Protein AF-0000000087138955 (afdb_homodimer)

Sequence (326 aa):
MMNADAQ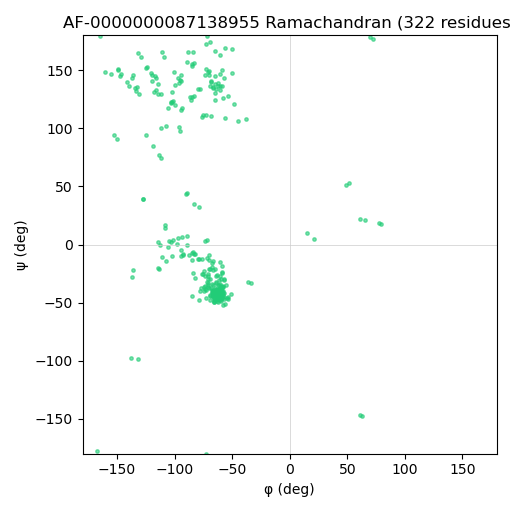LEDILQANGEGYLYEQILQLGHPPVVFCWQEVEKFVLAVETARAEAEAQCGKPLPPDPLQLPTVVTVENFKEAVLNYLKPQEDSGLLGTSCLLCSLPESVTDGYKLRALDEDPWIQRILAVEPSILPIARVYMPRGLRSGALDLVTPHQLISLWGYMMNADAQLEDILQANGEGYLYEQILQLGHPPVVFCWQEVEKFVLAVETARAEAEAQCGKPLPPDPLQLPTVVTVENFKEAVLNYLKPQEDSGLLGTSCLLCSLPESVTDGYKLRALDEDPWIQRILAVEPSILPIARVYMPRGLRSGALDLVTPHQLISLWGY

pLDDT: mean 88.9, std 10.78, range [26.36, 97.44]

Organism: NCBI:txid53985

Nearest PDB structures (foldseek):
  3qs6-assembly1_A  TM=1.700E-01  e=4.976E+00  Aquifex aeolicus

Radius of gyration: 20.8 Å; Cα contacts (8 Å, |Δi|>4): 577; chains: 2; bounding box: 55×53×53 Å

Structure (mmCIF, N/CA/C/O backbone):
data_AF-0000000087138955-model_v1
#
loop_
_entity.id
_entity.type
_entity.pdbx_description
1 polymer 'Uncharacterized protein'
#
loop_
_atom_site.group_PDB
_atom_site.id
_atom_site.type_symbol
_atom_site.label_atom_id
_atom_site.label_alt_id
_atom_site.label_comp_id
_atom_site.label_asym_id
_atom_site.label_entity_id
_atom_site.label_seq_id
_atom_site.pdbx_PDB_ins_code
_atom_site.Cartn_x
_atom_site.Cartn_y
_atom_site.Cartn_z
_atom_site.occupancy
_atom_site.B_iso_or_equiv
_atom_site.auth_seq_id
_atom_site.auth_comp_id
_atom_site.auth_asym_id
_atom_site.auth_atom_id
_atom_site.pdbx_PDB_model_num
ATOM 1 N N . MET A 1 1 ? -12.32 0.586 -27.969 1 26.36 1 MET A N 1
ATOM 2 C CA . MET A 1 1 ? -12.633 1.111 -26.641 1 26.36 1 MET A CA 1
ATOM 3 C C . MET A 1 1 ? -12.945 -0.02 -25.672 1 26.36 1 MET A C 1
ATOM 5 O O . MET A 1 1 ? -13.938 -0.732 -25.844 1 26.36 1 MET A O 1
ATOM 9 N N . MET A 1 2 ? -12.039 -0.614 -25.062 1 36.31 2 MET A N 1
ATOM 10 C CA . MET A 1 2 ? -12.414 -1.812 -24.328 1 36.31 2 MET A CA 1
ATOM 11 C C . MET A 1 2 ? -13.648 -1.55 -23.469 1 36.31 2 MET A C 1
ATOM 13 O O . MET A 1 2 ? -13.789 -0.466 -22.891 1 36.31 2 MET A O 1
ATOM 17 N N . ASN A 1 3 ? -14.617 -2.004 -23.453 1 45.06 3 ASN A N 1
ATOM 18 C CA . ASN A 1 3 ? -15.797 -1.954 -22.594 1 45.06 3 ASN A CA 1
ATOM 19 C C . ASN A 1 3 ? -15.422 -2.027 -21.125 1 45.06 3 ASN A C 1
ATOM 21 O O . ASN A 1 3 ? -14.641 -2.885 -20.719 1 45.06 3 ASN A O 1
ATOM 25 N N . ALA A 1 4 ? -15.492 -1.193 -20.594 1 49.97 4 ALA A N 1
ATOM 26 C CA . ALA A 1 4 ? -15.102 -1.098 -19.188 1 49.97 4 ALA A CA 1
ATOM 27 C C . ALA A 1 4 ? -15.383 -2.404 -18.453 1 49.97 4 ALA A C 1
ATOM 29 O O . ALA A 1 4 ? -14.617 -2.803 -17.562 1 49.97 4 ALA A O 1
ATOM 30 N N . ASP A 1 5 ? -16.484 -3.066 -18.922 1 56.88 5 ASP A N 1
ATOM 31 C CA . ASP A 1 5 ? -16.922 -4.32 -18.312 1 56.88 5 ASP A CA 1
ATOM 32 C C . ASP A 1 5 ? -15.953 -5.453 -18.625 1 56.88 5 ASP A C 1
ATOM 34 O O . ASP A 1 5 ? -15.883 -6.445 -17.906 1 56.88 5 ASP A O 1
ATOM 38 N N . ALA A 1 6 ? -15.164 -4.941 -19.5 1 75.88 6 ALA A N 1
ATOM 39 C CA . ALA A 1 6 ? -14.398 -6.086 -20 1 75.88 6 ALA A CA 1
ATOM 40 C C . ALA A 1 6 ? -12.984 -6.086 -19.438 1 75.88 6 ALA A C 1
ATOM 42 O O . ALA A 1 6 ? -12.242 -7.059 -19.594 1 75.88 6 ALA A O 1
ATOM 43 N N . GLN A 1 7 ? -12.836 -5.18 -18.656 1 91.44 7 GLN A N 1
ATOM 44 C CA . GLN A 1 7 ? -11.453 -5.031 -18.219 1 91.44 7 GLN A CA 1
ATOM 45 C C . GLN A 1 7 ? -11.07 -6.141 -17.234 1 91.44 7 GLN A C 1
ATOM 47 O O . GLN A 1 7 ? -10.016 -6.758 -17.375 1 91.44 7 GLN A O 1
ATOM 52 N N . LEU A 1 8 ? -12.039 -6.395 -16.406 1 94.56 8 LEU A N 1
ATOM 53 C CA . LEU A 1 8 ? -11.766 -7.43 -15.406 1 94.56 8 LEU A CA 1
ATOM 54 C C . LEU A 1 8 ? -11.57 -8.789 -16.078 1 94.56 8 LEU A C 1
ATOM 56 O O . LEU A 1 8 ? -10.625 -9.508 -15.75 1 94.56 8 LEU A O 1
ATOM 60 N N . GLU A 1 9 ? -12.477 -9.086 -17.078 1 93.94 9 GLU A N 1
ATOM 61 C CA . GLU A 1 9 ? -12.398 -10.352 -17.797 1 93.94 9 GLU A CA 1
ATOM 62 C C . GLU A 1 9 ? -11.078 -10.469 -18.562 1 93.94 9 GLU A C 1
ATOM 64 O O . GLU A 1 9 ? -10.438 -11.516 -18.531 1 93.94 9 GLU A O 1
ATOM 69 N N . ASP A 1 10 ? -10.648 -9.391 -19.156 1 95.44 10 ASP A N 1
ATOM 70 C CA . ASP A 1 10 ? -9.422 -9.367 -19.938 1 95.44 10 ASP A CA 1
ATOM 71 C C . ASP A 1 10 ? -8.195 -9.602 -19.047 1 95.44 10 ASP A C 1
ATOM 73 O O . ASP A 1 10 ? -7.301 -10.375 -19.406 1 95.44 10 ASP A O 1
ATOM 77 N N . ILE A 1 11 ? -8.219 -9.055 -17.969 1 95.88 11 ILE A N 1
ATOM 78 C CA . ILE A 1 11 ? -7.102 -9.172 -17.047 1 95.88 11 ILE A CA 1
ATOM 79 C C . ILE A 1 11 ? -7.02 -10.609 -16.516 1 95.88 11 ILE A C 1
ATOM 81 O O . ILE A 1 11 ? -5.938 -11.188 -16.453 1 95.88 11 ILE A O 1
ATOM 85 N N . LEU A 1 12 ? -8.195 -11.039 -16.109 1 96.12 12 LEU A N 1
ATOM 86 C CA . LEU A 1 12 ? -8.227 -12.391 -15.562 1 96.12 12 LEU A CA 1
ATOM 87 C C . LEU A 1 12 ? -7.797 -13.414 -16.609 1 96.12 12 LEU A C 1
ATOM 89 O O . LEU A 1 12 ? -7.117 -14.391 -16.297 1 96.12 12 LEU A O 1
ATOM 93 N N . GLN A 1 13 ? -8.141 -13.281 -17.766 1 96 13 GLN A N 1
ATOM 94 C CA . GLN A 1 13 ? -7.723 -14.156 -18.859 1 96 13 GLN A CA 1
ATOM 95 C C . GLN A 1 13 ? -6.219 -14.062 -19.094 1 96 13 GLN A C 1
ATOM 97 O O . GLN A 1 13 ? -5.555 -15.078 -19.297 1 96 13 GLN A O 1
ATOM 102 N N . ALA A 1 14 ? -5.703 -12.742 -19.172 1 95.75 14 ALA A N 1
ATOM 103 C CA . ALA A 1 14 ? -4.27 -12.531 -19.359 1 95.75 14 ALA A CA 1
ATOM 104 C C . ALA A 1 14 ? -3.473 -13.211 -18.25 1 95.75 14 ALA A C 1
ATOM 106 O O . ALA A 1 14 ? -2.365 -13.703 -18.484 1 95.75 14 ALA A O 1
ATOM 107 N N . ASN A 1 15 ? -4.168 -13.289 -17.031 1 96.62 15 ASN A N 1
ATOM 108 C CA . ASN A 1 15 ? -3.539 -13.93 -15.891 1 96.62 15 ASN A CA 1
ATOM 109 C C . ASN A 1 15 ? -3.709 -15.445 -15.93 1 96.62 15 ASN A C 1
ATOM 111 O O . ASN A 1 15 ? -3.139 -16.156 -15.102 1 96.62 15 ASN A O 1
ATOM 115 N N . GLY A 1 16 ? -4.5 -15.961 -16.844 1 95.19 16 GLY A N 1
ATOM 116 C CA . GLY A 1 16 ? -4.809 -17.375 -16.922 1 95.19 16 GLY A CA 1
ATOM 117 C C . GLY A 1 16 ? -5.863 -17.812 -15.93 1 95.19 16 GLY A C 1
ATOM 118 O O . GLY A 1 16 ? -5.918 -18.984 -15.555 1 95.19 16 GLY A O 1
ATOM 119 N N . GLU A 1 17 ? -6.59 -16.844 -15.406 1 96.88 17 GLU A N 1
ATOM 120 C CA . GLU A 1 17 ? -7.559 -17.141 -14.352 1 96.88 17 GLU A CA 1
ATOM 121 C C . GLU A 1 17 ? -8.938 -16.594 -14.703 1 96.88 17 GLU A C 1
ATOM 123 O O . GLU A 1 17 ? -9.641 -16.047 -13.852 1 96.88 17 GLU A O 1
ATOM 128 N N . GLY A 1 18 ? -9.266 -16.719 -15.922 1 94.5 18 GLY A N 1
ATOM 129 C CA . GLY A 1 18 ? -10.555 -16.25 -16.422 1 94.5 18 GLY A CA 1
ATOM 130 C C . GLY A 1 18 ? -11.727 -16.906 -15.719 1 94.5 18 GLY A C 1
ATOM 131 O O . GLY A 1 18 ? -12.812 -16.328 -15.656 1 94.5 18 GLY A O 1
ATOM 132 N N . TYR A 1 19 ? -11.547 -18.047 -15.172 1 95.5 19 TYR A N 1
ATOM 133 C CA . TYR A 1 19 ? -12.602 -18.797 -14.516 1 95.5 19 TYR A CA 1
ATOM 134 C C . TYR A 1 19 ? -13.078 -18.094 -13.25 1 95.5 19 TYR A C 1
ATOM 136 O O . TYR A 1 19 ? -14.148 -18.406 -12.719 1 95.5 19 TYR A O 1
ATOM 144 N N . LEU A 1 20 ? -12.336 -17.156 -12.742 1 94.81 20 LEU A N 1
ATOM 145 C CA . LEU A 1 20 ? -12.664 -16.469 -11.5 1 94.81 20 LEU A CA 1
ATOM 146 C C . LEU A 1 20 ? -13.664 -15.344 -11.758 1 94.81 20 LEU A C 1
ATOM 148 O O . LEU A 1 20 ? -14.203 -14.758 -10.812 1 94.81 20 LEU A O 1
ATOM 152 N N . TYR A 1 21 ? -13.969 -15.016 -12.953 1 93.94 21 TYR A N 1
ATOM 153 C CA . TYR A 1 21 ? -14.734 -13.836 -13.328 1 93.94 21 TYR A CA 1
ATOM 154 C C . TYR A 1 21 ? -16.094 -13.812 -12.625 1 93.94 21 TYR A C 1
ATOM 156 O O . TYR A 1 21 ? -16.422 -12.844 -11.938 1 93.94 21 TYR A O 1
ATOM 164 N N . GLU A 1 22 ? -16.812 -14.898 -12.719 1 92.25 22 GLU A N 1
ATOM 165 C CA . GLU A 1 22 ? -18.141 -14.938 -12.133 1 92.25 22 GLU A CA 1
ATOM 166 C C . GLU A 1 22 ? -18.078 -14.859 -10.609 1 92.25 22 GLU A C 1
ATOM 168 O O . GLU A 1 22 ? -18.938 -14.234 -9.977 1 92.25 22 GLU A O 1
ATOM 173 N N . GLN A 1 23 ? -17.141 -15.516 -10.047 1 92.56 23 GLN A N 1
ATOM 174 C CA . GLN A 1 23 ? -16.984 -15.492 -8.594 1 92.56 23 GLN A CA 1
ATOM 175 C C . GLN A 1 23 ? -16.703 -14.078 -8.094 1 92.56 23 GLN A C 1
ATOM 177 O O . GLN A 1 23 ? -17.25 -13.656 -7.066 1 92.56 23 GLN A O 1
ATOM 182 N N . ILE A 1 24 ? -15.898 -13.32 -8.852 1 91.38 24 ILE A N 1
ATOM 183 C CA . ILE A 1 24 ? -15.531 -11.961 -8.453 1 91.38 24 ILE A CA 1
ATOM 184 C C . ILE A 1 24 ? -16.75 -11.055 -8.539 1 91.38 24 ILE A C 1
ATOM 186 O O . ILE A 1 24 ? -16.969 -10.203 -7.672 1 91.38 24 ILE A O 1
ATOM 190 N N . LEU A 1 25 ? -17.594 -11.367 -9.391 1 89.94 25 LEU A N 1
ATOM 191 C CA . LEU A 1 25 ? -18.781 -10.547 -9.57 1 89.94 25 LEU A CA 1
ATOM 192 C C . LEU A 1 25 ? -19.781 -10.797 -8.453 1 89.94 25 LEU A C 1
ATOM 194 O O . LEU A 1 25 ? -20.719 -10.016 -8.273 1 89.94 25 LEU A O 1
ATOM 198 N N . GLN A 1 26 ? -19.594 -11.68 -7.812 1 90 26 GLN A N 1
ATOM 199 C CA . GLN A 1 26 ? -20.547 -12.047 -6.773 1 90 26 GLN A CA 1
ATOM 200 C C . GLN A 1 26 ? -20.062 -11.617 -5.395 1 90 26 GLN A C 1
ATOM 202 O O . GLN A 1 26 ? -20.766 -11.781 -4.398 1 90 26 GLN A O 1
ATOM 207 N N . LEU A 1 27 ? -18.906 -11.203 -5.297 1 87.31 27 LEU A N 1
ATOM 208 C CA . LEU A 1 27 ? -18.359 -10.75 -4.023 1 87.31 27 LEU A CA 1
ATOM 209 C C . LEU A 1 27 ? -19.172 -9.594 -3.459 1 87.31 27 LEU A C 1
ATOM 211 O O . LEU A 1 27 ? -19.734 -8.789 -4.219 1 87.31 27 LEU A O 1
ATOM 215 N N . GLY A 1 28 ? -19.25 -9.438 -2.16 1 79.75 28 GLY A N 1
ATOM 216 C CA . GLY A 1 28 ? -19.938 -8.344 -1.484 1 79.75 28 GLY A CA 1
ATOM 217 C C . GLY A 1 28 ? -19.125 -7.062 -1.455 1 79.75 28 GLY A C 1
ATOM 218 O O . GLY A 1 28 ? -19.656 -5.992 -1.153 1 79.75 28 GLY A O 1
ATOM 219 N N . HIS A 1 29 ? -17.859 -7.25 -1.816 1 82.69 29 HIS A N 1
ATOM 220 C CA . HIS A 1 29 ? -16.953 -6.113 -1.929 1 82.69 29 HIS A CA 1
ATOM 221 C C . HIS A 1 29 ? -15.922 -6.34 -3.023 1 82.69 29 HIS A C 1
ATOM 223 O O . HIS A 1 29 ? -15.469 -7.469 -3.232 1 82.69 29 HIS A O 1
ATOM 229 N N . PRO A 1 30 ? -15.617 -5.234 -3.631 1 87.19 30 PRO A N 1
ATOM 230 C CA . PRO A 1 30 ? -14.664 -5.41 -4.727 1 87.19 30 PRO A CA 1
ATOM 231 C C . PRO A 1 30 ? -13.273 -5.805 -4.234 1 87.19 30 PRO A C 1
ATOM 233 O O . PRO A 1 30 ? -12.789 -5.258 -3.238 1 87.19 30 PRO A O 1
ATOM 236 N N . PRO A 1 31 ? -12.734 -6.633 -4.953 1 93.06 31 PRO A N 1
ATOM 237 C CA . PRO A 1 31 ? -11.367 -7.027 -4.602 1 93.06 31 PRO A CA 1
ATOM 238 C C . PRO A 1 31 ? -10.312 -6.129 -5.238 1 93.06 31 PRO A C 1
ATOM 240 O O . PRO A 1 31 ? -10.617 -5.359 -6.152 1 93.06 31 PRO A O 1
ATOM 243 N N . VAL A 1 32 ? -9.109 -6.277 -4.695 1 94.75 32 VAL A N 1
ATOM 244 C CA . VAL A 1 32 ? -7.945 -5.727 -5.383 1 94.75 32 VAL A CA 1
ATOM 245 C C . VAL A 1 32 ? -7.426 -6.734 -6.406 1 94.75 32 VAL A C 1
ATOM 247 O O . VAL A 1 32 ? -7.191 -7.898 -6.082 1 94.75 32 VAL A O 1
ATOM 250 N N . VAL A 1 33 ? -7.34 -6.227 -7.719 1 95.38 33 VAL A N 1
ATOM 251 C CA . VAL A 1 33 ? -7.051 -7.129 -8.828 1 95.38 33 VAL A CA 1
ATOM 252 C C . VAL A 1 33 ? -5.66 -6.832 -9.391 1 95.38 33 VAL A C 1
ATOM 254 O O . VAL A 1 33 ? -5.34 -5.684 -9.695 1 95.38 33 VAL A O 1
ATOM 257 N N . PHE A 1 34 ? -4.867 -7.879 -9.531 1 97.12 34 PHE A N 1
ATOM 258 C CA . PHE A 1 34 ? -3.516 -7.758 -10.062 1 97.12 34 PHE A CA 1
ATOM 259 C C . PHE A 1 34 ? -3.461 -8.203 -11.516 1 97.12 34 PHE A C 1
ATOM 261 O O . PHE A 1 34 ? -3.898 -9.305 -11.852 1 97.12 34 PHE A O 1
ATOM 268 N N . CYS A 1 35 ? -3.037 -7.367 -12.344 1 96.81 35 CYS A N 1
ATOM 269 C CA . CYS A 1 35 ? -2.67 -7.727 -13.711 1 96.81 35 CYS A CA 1
ATOM 270 C C . CYS A 1 35 ? -1.169 -7.965 -13.828 1 96.81 35 CYS A C 1
ATOM 272 O O . CYS A 1 35 ? -0.4 -7.02 -14.016 1 96.81 35 CYS A O 1
ATOM 274 N N . TRP A 1 36 ? -0.88 -9.195 -13.828 1 97.06 36 TRP A N 1
ATOM 275 C CA . TRP A 1 36 ? 0.526 -9.586 -13.781 1 97.06 36 TRP A CA 1
ATOM 276 C C . TRP A 1 36 ? 1.211 -9.312 -15.117 1 97.06 36 TRP A C 1
ATOM 278 O O . TRP A 1 36 ? 0.612 -9.508 -16.172 1 97.06 36 TRP A O 1
ATOM 288 N N . GLN A 1 37 ? 2.375 -9.062 -15.125 1 92.56 37 GLN A N 1
ATOM 289 C CA . GLN A 1 37 ? 3.135 -8.734 -16.328 1 92.56 37 GLN A CA 1
ATOM 290 C C . GLN A 1 37 ? 4.492 -9.43 -16.328 1 92.56 37 GLN A C 1
ATOM 292 O O . GLN A 1 37 ? 4.562 -10.656 -16.453 1 92.56 37 GLN A O 1
ATOM 297 N N . GLU A 1 38 ? 5.516 -8.852 -15.969 1 90.88 38 GLU A N 1
ATOM 298 C CA . GLU A 1 38 ? 6.91 -9.273 -16.094 1 90.88 38 GLU A CA 1
ATOM 299 C C . GLU A 1 38 ? 7.348 -10.094 -14.883 1 90.88 38 GLU A C 1
ATOM 301 O O . GLU A 1 38 ? 8.461 -9.922 -14.375 1 90.88 38 GLU A O 1
ATOM 306 N N . VAL A 1 39 ? 6.473 -11.047 -14.453 1 95 39 VAL A N 1
ATOM 307 C CA . VAL A 1 39 ? 6.746 -11.805 -13.242 1 95 39 VAL A CA 1
ATOM 308 C C . VAL A 1 39 ? 7.895 -12.781 -13.484 1 95 39 VAL A C 1
ATOM 310 O O . VAL A 1 39 ? 8.75 -12.969 -12.617 1 95 39 VAL A O 1
ATOM 313 N N . GLU A 1 40 ? 7.914 -13.359 -14.766 1 94.06 40 GLU A N 1
ATOM 314 C CA . GLU A 1 40 ? 8.961 -14.32 -15.102 1 94.06 40 GLU A CA 1
ATOM 315 C C . GLU A 1 40 ? 10.344 -13.672 -15.047 1 94.06 40 GLU A C 1
ATOM 317 O O . GLU A 1 40 ? 11.289 -14.25 -14.508 1 94.06 40 GLU A O 1
ATOM 322 N N . LYS A 1 41 ? 10.383 -12.625 -15.516 1 94.25 41 LYS A N 1
ATOM 323 C CA . LYS A 1 41 ? 11.648 -11.898 -15.508 1 94.25 41 LYS A CA 1
ATOM 324 C C . LYS A 1 41 ? 12.07 -11.547 -14.086 1 94.25 41 LYS A C 1
ATOM 326 O O . LYS A 1 41 ? 13.266 -11.57 -13.766 1 94.25 41 LYS A O 1
ATOM 331 N N . PHE A 1 42 ? 11.148 -11.094 -13.289 1 95.06 42 PHE A N 1
ATOM 332 C CA . PHE A 1 42 ? 11.453 -10.758 -11.906 1 95.06 42 PHE A CA 1
ATOM 333 C C . PHE A 1 42 ? 11.969 -11.977 -11.148 1 95.06 42 PHE A C 1
ATOM 335 O O . PHE A 1 42 ? 12.906 -11.867 -10.352 1 95.06 42 PHE A O 1
ATOM 342 N N . VAL A 1 43 ? 11.336 -13.102 -11.383 1 95.06 43 VAL A N 1
ATOM 343 C CA . VAL A 1 43 ? 11.758 -14.344 -10.734 1 95.06 43 VAL A CA 1
ATOM 344 C C . VAL A 1 43 ? 13.195 -14.672 -11.125 1 95.06 43 VAL A C 1
ATOM 346 O O . VAL A 1 43 ? 14 -15.062 -10.281 1 95.06 43 VAL A O 1
ATOM 349 N N . LEU A 1 44 ? 13.492 -14.453 -12.305 1 94.81 44 LEU A N 1
ATOM 350 C CA . LEU A 1 44 ? 14.852 -14.68 -12.773 1 94.81 44 LEU A CA 1
ATOM 351 C C . LEU A 1 44 ? 15.828 -13.719 -12.102 1 94.81 44 LEU A C 1
ATOM 353 O O . LEU A 1 44 ? 16.953 -14.102 -11.766 1 94.81 44 LEU A O 1
ATOM 357 N N . ALA A 1 45 ? 15.352 -12.539 -12.039 1 94.12 45 ALA A N 1
ATOM 358 C CA . ALA A 1 45 ? 16.188 -11.547 -11.383 1 94.12 45 ALA A CA 1
ATOM 359 C C . ALA A 1 45 ? 16.453 -11.914 -9.93 1 94.12 45 ALA A C 1
ATOM 361 O O . ALA A 1 45 ? 17.531 -11.641 -9.391 1 94.12 45 ALA A O 1
ATOM 362 N N . VAL A 1 46 ? 15.461 -12.406 -9.234 1 94.31 46 VAL A N 1
ATOM 363 C CA . VAL A 1 46 ? 15.617 -12.859 -7.855 1 94.31 46 VAL A CA 1
ATOM 364 C C . VAL A 1 46 ? 16.703 -13.938 -7.781 1 94.31 46 VAL A C 1
ATOM 366 O O . VAL A 1 46 ? 17.578 -13.883 -6.922 1 94.31 46 VAL A O 1
ATOM 369 N N . GLU A 1 47 ? 16.578 -14.875 -8.703 1 92.75 47 GLU A N 1
ATOM 370 C CA . GLU A 1 47 ? 17.562 -15.953 -8.734 1 92.75 47 GLU A CA 1
ATOM 371 C C . GLU A 1 47 ? 18.969 -15.414 -8.984 1 92.75 47 GLU A C 1
ATOM 373 O O . GLU A 1 47 ? 19.938 -15.844 -8.344 1 92.75 47 GLU A O 1
ATOM 378 N N . THR A 1 48 ? 19 -14.531 -9.844 1 91.06 48 THR A N 1
ATOM 379 C CA . THR A 1 48 ? 20.297 -13.914 -10.164 1 91.06 48 THR A CA 1
ATOM 380 C C . THR A 1 48 ? 20.844 -13.172 -8.945 1 91.06 48 THR A C 1
ATOM 382 O O . THR A 1 48 ? 22.031 -13.281 -8.633 1 91.06 48 THR A O 1
ATOM 385 N N . ALA A 1 49 ? 20 -12.43 -8.367 1 90.75 49 ALA A N 1
ATOM 386 C CA . ALA A 1 49 ? 20.453 -11.664 -7.203 1 90.75 49 ALA A CA 1
ATOM 387 C C . ALA A 1 49 ? 20.922 -12.594 -6.09 1 90.75 49 ALA A C 1
ATOM 389 O O . ALA A 1 49 ? 21.906 -12.297 -5.398 1 90.75 49 ALA A O 1
ATOM 390 N N . ARG A 1 50 ? 20.156 -13.586 -5.836 1 91.19 50 ARG A N 1
ATOM 391 C CA . ARG A 1 50 ? 20.531 -14.578 -4.832 1 91.19 50 ARG A CA 1
ATOM 392 C C . ARG A 1 50 ? 21.891 -15.203 -5.156 1 91.19 50 ARG A C 1
ATOM 394 O O . ARG A 1 50 ? 22.734 -15.375 -4.27 1 91.19 50 ARG A O 1
ATOM 401 N N . ALA A 1 51 ? 22.094 -15.57 -6.461 1 88.88 51 ALA A N 1
ATOM 402 C CA . ALA A 1 51 ? 23.359 -16.172 -6.887 1 88.88 51 ALA A CA 1
ATOM 403 C C . ALA A 1 51 ? 24.516 -15.195 -6.684 1 88.88 51 ALA A C 1
ATOM 405 O O . ALA A 1 51 ? 25.594 -15.594 -6.238 1 88.88 51 ALA A O 1
ATOM 406 N N . GLU A 1 52 ? 24.172 -14.008 -6.895 1 88.5 52 GLU A N 1
ATOM 407 C CA . GLU A 1 52 ? 25.219 -13 -6.746 1 88.5 52 GLU A CA 1
ATOM 408 C C . GLU A 1 52 ? 25.578 -12.781 -5.277 1 88.5 52 GLU A C 1
ATOM 410 O O . GLU A 1 52 ? 26.734 -12.578 -4.938 1 88.5 52 GLU A O 1
ATOM 415 N N . ALA A 1 53 ? 24.594 -12.656 -4.473 1 87.5 53 ALA A N 1
ATOM 416 C CA . ALA A 1 53 ? 24.828 -12.469 -3.045 1 87.5 53 ALA A CA 1
ATOM 417 C C . ALA A 1 53 ? 25.641 -13.625 -2.465 1 87.5 53 ALA A C 1
ATOM 419 O O . ALA A 1 53 ? 26.438 -13.43 -1.553 1 87.5 53 ALA A O 1
ATOM 420 N N . GLU A 1 54 ? 25.344 -14.836 -3.02 1 84.75 54 GLU A N 1
ATOM 421 C CA . GLU A 1 54 ? 26.094 -16 -2.551 1 84.75 54 GLU A CA 1
ATOM 422 C C . GLU A 1 54 ? 27.547 -15.961 -3.027 1 84.75 54 GLU A C 1
ATOM 424 O O . GLU A 1 54 ? 28.453 -16.375 -2.307 1 84.75 54 GLU A O 1
ATOM 429 N N . ALA A 1 55 ? 27.656 -15.367 -4.004 1 84.75 55 ALA A N 1
ATOM 430 C CA . ALA A 1 55 ? 29 -15.312 -4.59 1 84.75 55 ALA A CA 1
ATOM 431 C C . ALA A 1 55 ? 29.828 -14.195 -3.975 1 84.75 55 ALA A C 1
ATOM 433 O O . ALA A 1 55 ? 31.047 -14.32 -3.832 1 84.75 55 ALA A O 1
ATOM 434 N N . GLN A 1 56 ? 29.156 -13.141 -3.873 1 71.75 56 GLN A N 1
ATOM 435 C CA . GLN A 1 56 ? 29.922 -11.969 -3.469 1 71.75 56 GLN A CA 1
ATOM 436 C C . GLN A 1 56 ? 30.094 -11.922 -1.954 1 71.75 56 GLN A C 1
ATOM 438 O O . GLN A 1 56 ? 30.75 -11.016 -1.428 1 71.75 56 GLN A O 1
ATOM 443 N N . CYS A 1 57 ? 30.219 -12.875 -1.355 1 65.44 57 CYS A N 1
ATOM 444 C CA . CYS A 1 57 ? 30.453 -13.039 0.074 1 65.44 57 CYS A CA 1
ATOM 445 C C . CYS A 1 57 ? 30.172 -11.742 0.828 1 65.44 57 CYS A C 1
ATOM 447 O O . CYS A 1 57 ? 30.266 -11.703 2.057 1 65.44 57 CYS A O 1
ATOM 449 N N . GLY A 1 58 ? 29.578 -10.844 0.053 1 63 58 GLY A N 1
ATOM 450 C CA . GLY A 1 58 ? 29.719 -9.695 0.93 1 63 58 GLY A CA 1
ATOM 451 C C . GLY A 1 58 ? 28.453 -8.852 1.01 1 63 58 GLY A C 1
ATOM 452 O O . GLY A 1 58 ? 28.328 -8 1.895 1 63 58 GLY A O 1
ATOM 453 N N . LYS A 1 59 ? 27.875 -9.078 0.115 1 79.06 59 LYS A N 1
ATOM 454 C CA . LYS A 1 59 ? 26.75 -8.203 0.447 1 79.06 59 LYS A CA 1
ATOM 455 C C . LYS A 1 59 ? 25.438 -8.977 0.435 1 79.06 59 LYS A C 1
ATOM 457 O O . LYS A 1 59 ? 24.75 -9.008 -0.582 1 79.06 59 LYS A O 1
ATOM 462 N N . PRO A 1 60 ? 25.266 -9.32 1.632 1 88.56 60 PRO A N 1
ATOM 463 C CA . PRO A 1 60 ? 24.062 -10.156 1.699 1 88.56 60 PRO A CA 1
ATOM 464 C C . PRO A 1 60 ? 22.797 -9.391 1.328 1 88.56 60 PRO A C 1
ATOM 466 O O . PRO A 1 60 ? 22.75 -8.172 1.458 1 88.56 60 PRO A O 1
ATOM 469 N N . LEU A 1 61 ? 22 -10.328 0.655 1 92.31 61 LEU A N 1
ATOM 470 C CA . LEU A 1 61 ? 20.703 -9.711 0.379 1 92.31 61 LEU A CA 1
ATOM 471 C C . LEU A 1 61 ? 19.969 -9.375 1.676 1 92.31 61 LEU A C 1
ATOM 473 O O . LEU A 1 61 ? 20.047 -10.125 2.65 1 92.31 61 LEU A O 1
ATOM 477 N N . PRO A 1 62 ? 19.391 -8.062 1.723 1 94 62 PRO A N 1
ATOM 478 C CA . PRO A 1 62 ? 18.516 -7.809 2.867 1 94 62 PRO A CA 1
ATOM 479 C C . PRO A 1 62 ? 17.469 -8.898 3.055 1 94 62 PRO A C 1
ATOM 481 O O . PRO A 1 62 ? 17.281 -9.742 2.176 1 94 62 PRO A O 1
ATOM 484 N N . PRO A 1 63 ? 16.812 -8.883 4.18 1 95.19 63 PRO A N 1
ATOM 485 C CA . PRO A 1 63 ? 15.758 -9.883 4.402 1 95.19 63 PRO A CA 1
ATOM 486 C C . PRO A 1 63 ? 14.648 -9.812 3.352 1 95.19 63 PRO A C 1
ATOM 488 O O . PRO A 1 63 ? 14.234 -8.719 2.955 1 95.19 63 PRO A O 1
ATOM 491 N N . ASP A 1 64 ? 14.32 -11.047 2.955 1 96.25 64 ASP A N 1
ATOM 492 C CA . ASP A 1 64 ? 13.273 -11.18 1.945 1 96.25 64 ASP A CA 1
ATOM 493 C C . ASP A 1 64 ? 11.891 -10.953 2.553 1 96.25 64 ASP A C 1
ATOM 495 O O . ASP A 1 64 ? 11.398 -11.781 3.314 1 96.25 64 ASP A O 1
ATOM 499 N N . PRO A 1 65 ? 11.328 -9.836 2.174 1 95.56 65 PRO A N 1
ATOM 500 C CA . PRO A 1 65 ? 10.023 -9.539 2.775 1 95.56 65 PRO A CA 1
ATOM 501 C C . PRO A 1 65 ? 8.945 -10.539 2.373 1 95.56 65 PRO A C 1
ATOM 503 O O . PRO A 1 65 ? 7.93 -10.664 3.061 1 95.56 65 PRO A O 1
ATOM 506 N N . LEU A 1 66 ? 9.133 -11.266 1.26 1 96.62 66 LEU A N 1
ATOM 507 C CA . LEU A 1 66 ? 8.117 -12.164 0.726 1 96.62 66 LEU A CA 1
ATOM 508 C C . LEU A 1 66 ? 8.336 -13.586 1.241 1 96.62 66 LEU A C 1
ATOM 510 O O . LEU A 1 66 ? 7.492 -14.461 1.028 1 96.62 66 LEU A O 1
ATOM 514 N N . GLN A 1 67 ? 9.359 -13.75 1.923 1 96 67 GLN A N 1
ATOM 515 C CA . GLN A 1 67 ? 9.688 -15.055 2.479 1 96 67 GLN A CA 1
ATOM 516 C C . GLN A 1 67 ? 9.586 -16.141 1.417 1 96 67 GLN A C 1
ATOM 518 O O . GLN A 1 67 ? 8.93 -17.172 1.632 1 96 67 GLN A O 1
ATOM 523 N N . LEU A 1 68 ? 10.195 -15.938 0.339 1 96.88 68 LEU A N 1
ATOM 524 C CA . LEU A 1 68 ? 10.148 -16.859 -0.797 1 96.88 68 LEU A CA 1
ATOM 525 C C . LEU A 1 68 ? 10.93 -18.125 -0.498 1 96.88 68 LEU A C 1
ATOM 527 O O . LEU A 1 68 ? 11.953 -18.094 0.187 1 96.88 68 LEU A O 1
ATOM 531 N N . PRO A 1 69 ? 10.477 -19.188 -1.068 1 95.75 69 PRO A N 1
ATOM 532 C CA . PRO A 1 69 ? 11.242 -20.438 -0.933 1 95.75 69 PRO A CA 1
ATOM 533 C C . PRO A 1 69 ? 12.523 -20.422 -1.771 1 95.75 69 PRO A C 1
ATOM 535 O O . PRO A 1 69 ? 12.742 -19.516 -2.566 1 95.75 69 PRO A O 1
ATOM 538 N N . THR A 1 70 ? 13.281 -21.453 -1.533 1 93.56 70 THR A N 1
ATOM 539 C CA . THR A 1 70 ? 14.547 -21.547 -2.248 1 93.56 70 THR A CA 1
ATOM 540 C C . THR A 1 70 ? 14.32 -21.578 -3.756 1 93.56 70 THR A C 1
ATOM 542 O O . THR A 1 70 ? 15.008 -20.891 -4.508 1 93.56 70 THR A O 1
ATOM 545 N N . VAL A 1 71 ? 13.391 -22.469 -4.078 1 95.12 71 VAL A N 1
ATOM 546 C CA . VAL A 1 71 ? 13.031 -22.516 -5.492 1 95.12 71 VAL A CA 1
ATOM 547 C C . VAL A 1 71 ? 11.82 -21.625 -5.75 1 95.12 71 VAL A C 1
ATOM 549 O O . VAL A 1 71 ? 10.734 -21.875 -5.242 1 95.12 71 VAL A O 1
ATOM 552 N N . VAL A 1 72 ? 12.125 -20.594 -6.617 1 95.88 72 VAL A N 1
ATOM 553 C CA . VAL A 1 72 ? 11.078 -19.625 -6.891 1 95.88 72 VAL A CA 1
ATOM 554 C C . VAL A 1 72 ? 10.461 -19.891 -8.266 1 95.88 72 VAL A C 1
ATOM 556 O O . VAL A 1 72 ? 11.188 -20.031 -9.258 1 95.88 72 VAL A O 1
ATOM 559 N N . THR A 1 73 ? 9.141 -20.125 -8.258 1 96.38 73 THR A N 1
ATOM 560 C CA . THR A 1 73 ? 8.375 -20.203 -9.492 1 96.38 73 THR A CA 1
ATOM 561 C C . THR A 1 73 ? 7.461 -19 -9.648 1 96.38 73 THR A C 1
ATOM 563 O O . THR A 1 73 ? 7.277 -18.219 -8.703 1 96.38 73 THR A O 1
ATOM 566 N N . VAL A 1 74 ? 7.02 -18.766 -10.82 1 95.94 74 VAL A N 1
ATOM 567 C CA . VAL A 1 74 ? 6.098 -17.672 -11.078 1 95.94 74 VAL A CA 1
ATOM 568 C C . VAL A 1 74 ? 4.887 -17.781 -10.156 1 95.94 74 VAL A C 1
ATOM 570 O O . VAL A 1 74 ? 4.438 -16.797 -9.578 1 95.94 74 VAL A O 1
ATOM 573 N N . GLU A 1 75 ? 4.293 -19.016 -9.992 1 95.06 75 GLU A N 1
ATOM 574 C CA . GLU A 1 75 ? 3.102 -19.266 -9.18 1 95.06 75 GLU A CA 1
ATOM 575 C C . GLU A 1 75 ? 3.357 -18.953 -7.711 1 95.06 75 GLU A C 1
ATOM 577 O O . GLU A 1 75 ? 2.574 -18.25 -7.074 1 95.06 75 GLU A O 1
ATOM 582 N N . ASN A 1 76 ? 4.496 -19.438 -7.16 1 95.75 76 ASN A N 1
ATOM 583 C CA . ASN A 1 76 ? 4.734 -19.203 -5.738 1 95.75 76 ASN A CA 1
ATOM 584 C C . ASN A 1 76 ? 5.152 -17.766 -5.457 1 95.75 76 ASN A C 1
ATOM 586 O O . ASN A 1 76 ? 4.949 -17.266 -4.352 1 95.75 76 ASN A O 1
ATOM 590 N N . PHE A 1 77 ? 5.77 -17.141 -6.57 1 97.38 77 PHE A N 1
ATOM 591 C CA . PHE A 1 77 ? 6.078 -15.727 -6.414 1 97.38 77 PHE A CA 1
ATOM 592 C C . PHE A 1 77 ? 4.797 -14.906 -6.297 1 97.38 77 PHE A C 1
ATOM 594 O O . PHE A 1 77 ? 4.664 -14.086 -5.387 1 97.38 77 PHE A O 1
ATOM 601 N N . LYS A 1 78 ? 3.881 -15.141 -7.105 1 96.81 78 LYS A N 1
ATOM 602 C CA . LYS A 1 78 ? 2.604 -14.438 -7.07 1 96.81 78 LYS A CA 1
ATOM 603 C C . LYS A 1 78 ? 1.886 -14.664 -5.742 1 96.81 78 LYS A C 1
ATOM 605 O O . LYS A 1 78 ? 1.355 -13.727 -5.145 1 96.81 78 LYS A O 1
ATOM 610 N N . GLU A 1 79 ? 1.895 -15.844 -5.355 1 95.44 79 GLU A N 1
ATOM 611 C CA . GLU A 1 79 ? 1.26 -16.188 -4.086 1 95.44 79 GLU A CA 1
ATOM 612 C C . GLU A 1 79 ? 1.931 -15.453 -2.924 1 95.44 79 GLU A C 1
ATOM 614 O O . GLU A 1 79 ? 1.255 -14.977 -2.008 1 95.44 79 GLU A O 1
ATOM 619 N N . ALA A 1 80 ? 3.26 -15.367 -2.898 1 96.38 80 ALA A N 1
ATOM 620 C CA . ALA A 1 80 ? 4.012 -14.703 -1.836 1 96.38 80 ALA A CA 1
ATOM 621 C C . ALA A 1 80 ? 3.688 -13.211 -1.779 1 96.38 80 ALA A C 1
ATOM 623 O O . ALA A 1 80 ? 3.555 -12.641 -0.695 1 96.38 80 ALA A O 1
ATOM 624 N N . VAL A 1 81 ? 3.525 -12.633 -3.021 1 96.81 81 VAL A N 1
ATOM 625 C CA . VAL A 1 81 ? 3.193 -11.211 -3.082 1 96.81 81 VAL A CA 1
ATOM 626 C C . VAL A 1 81 ? 1.812 -10.977 -2.477 1 96.81 81 VAL A C 1
ATOM 628 O O . VAL A 1 81 ? 1.638 -10.094 -1.635 1 96.81 81 VAL A O 1
ATOM 631 N N . LEU A 1 82 ? 0.917 -11.734 -2.832 1 96.44 82 LEU A N 1
ATOM 632 C CA . LEU A 1 82 ? -0.442 -11.562 -2.33 1 96.44 82 LEU A CA 1
ATOM 633 C C . LEU A 1 82 ? -0.51 -11.852 -0.835 1 96.44 82 LEU A C 1
ATOM 635 O O . LEU A 1 82 ? -1.215 -11.164 -0.094 1 96.44 82 LEU A O 1
ATOM 639 N N . ASN A 1 83 ? 0.126 -12.852 -0.368 1 95.31 83 ASN A N 1
ATOM 640 C CA . ASN A 1 83 ? 0.146 -13.172 1.057 1 95.31 83 ASN A CA 1
ATOM 641 C C . ASN A 1 83 ? 0.763 -12.039 1.874 1 95.31 83 ASN A C 1
ATOM 643 O O . ASN A 1 83 ? 0.344 -11.781 3.006 1 95.31 83 ASN A O 1
ATOM 647 N N . TYR A 1 84 ? 1.847 -11.406 1.332 1 94.88 84 TYR A N 1
ATOM 648 C CA . TYR A 1 84 ? 2.445 -10.25 1.983 1 94.88 84 TYR A CA 1
ATOM 649 C C . TYR A 1 84 ? 1.437 -9.109 2.111 1 94.88 84 TYR A C 1
ATOM 651 O O . TYR A 1 84 ? 1.409 -8.406 3.125 1 94.88 84 TYR A O 1
ATOM 659 N N . LEU A 1 85 ? 0.531 -9.016 1.061 1 94.19 85 LEU A N 1
ATOM 660 C CA . LEU A 1 85 ? -0.356 -7.859 0.963 1 94.19 85 LEU A CA 1
ATOM 661 C C . LEU A 1 85 ? -1.638 -8.094 1.757 1 94.19 85 LEU A C 1
ATOM 663 O O . LEU A 1 85 ? -2.377 -7.148 2.041 1 94.19 85 LEU A O 1
ATOM 667 N N . LYS A 1 86 ? -1.828 -9.234 2.203 1 90.75 86 LYS A N 1
ATOM 668 C CA . LYS A 1 86 ? -3.021 -9.5 3 1 90.75 86 LYS A CA 1
ATOM 669 C C . LYS A 1 86 ? -3.08 -8.594 4.223 1 90.75 86 LYS A C 1
ATOM 671 O O . LYS A 1 86 ? -2.109 -8.5 4.977 1 90.75 86 LYS A O 1
ATOM 676 N N . PRO A 1 87 ? -4.156 -7.961 4.305 1 80.56 87 PRO A N 1
ATOM 677 C CA . PRO A 1 87 ? -4.301 -7.129 5.5 1 80.56 87 PRO A CA 1
ATOM 678 C C . PRO A 1 87 ? -4.348 -7.949 6.785 1 80.56 87 PRO A C 1
ATOM 680 O O . PRO A 1 87 ? -3.836 -7.512 7.82 1 80.56 87 PRO A O 1
ATOM 683 N N . GLN A 1 88 ? -5.16 -9.109 6.629 1 80.75 88 GLN A N 1
ATOM 684 C CA . GLN A 1 88 ? -5.23 -10.062 7.727 1 80.75 88 GLN A CA 1
ATOM 685 C C . GLN A 1 88 ? -4.848 -11.469 7.262 1 80.75 88 GLN A C 1
ATOM 687 O O . GLN A 1 88 ? -4.949 -11.781 6.074 1 80.75 88 GLN A O 1
ATOM 692 N N . GLU A 1 89 ? -4.391 -12.117 8.102 1 78.75 89 GLU A N 1
ATOM 693 C CA . GLU A 1 89 ? -3.926 -13.461 7.777 1 78.75 89 GLU A CA 1
ATOM 694 C C . GLU A 1 89 ? -5.039 -14.289 7.141 1 78.75 89 GLU A C 1
ATOM 696 O O . GLU A 1 89 ? -4.785 -15.086 6.23 1 78.75 89 GLU A O 1
ATOM 701 N N . ASP A 1 90 ? -6.191 -14.086 7.543 1 75.25 90 ASP A N 1
ATOM 702 C CA . ASP A 1 90 ? -7.305 -14.914 7.09 1 75.25 90 ASP A CA 1
ATOM 703 C C . ASP A 1 90 ? -8 -14.289 5.883 1 75.25 90 ASP A C 1
ATOM 705 O O . ASP A 1 90 ? -9.016 -14.805 5.41 1 75.25 90 ASP A O 1
ATOM 709 N N . SER A 1 91 ? -7.309 -13.25 5.496 1 79.25 91 SER A N 1
ATOM 710 C CA . SER A 1 91 ? -7.887 -12.656 4.297 1 79.25 91 SER A CA 1
ATOM 711 C C . SER A 1 91 ? -7.816 -13.609 3.111 1 79.25 91 SER A C 1
ATOM 713 O O . SER A 1 91 ? -6.832 -14.336 2.955 1 79.25 91 SER A O 1
ATOM 715 N N . GLY A 1 92 ? -8.93 -13.539 2.482 1 82.75 92 GLY A N 1
ATOM 716 C CA . GLY A 1 92 ? -9.023 -14.508 1.403 1 82.75 92 GLY A CA 1
ATOM 717 C C . GLY A 1 92 ? -8.359 -14.047 0.12 1 82.75 92 GLY A C 1
ATOM 718 O O . GLY A 1 92 ? -8.086 -12.859 -0.048 1 82.75 92 GLY A O 1
ATOM 719 N N . LEU A 1 93 ? -7.984 -15.023 -0.677 1 92.62 93 LEU A N 1
ATOM 720 C CA . LEU A 1 93 ? -7.48 -14.836 -2.033 1 92.62 93 LEU A CA 1
ATOM 721 C C . LEU A 1 93 ? -8.375 -15.547 -3.049 1 92.62 93 LEU A C 1
ATOM 723 O O . LEU A 1 93 ? -9.047 -16.516 -2.715 1 92.62 93 LEU A O 1
ATOM 727 N N . LEU A 1 94 ? -8.547 -14.938 -4.082 1 94.19 94 LEU A N 1
ATOM 728 C CA . LEU A 1 94 ? -9.109 -15.633 -5.23 1 94.19 94 LEU A CA 1
ATOM 729 C C . LEU A 1 94 ? -8.055 -15.867 -6.301 1 94.19 94 LEU A C 1
ATOM 731 O O . LEU A 1 94 ? -7.75 -14.969 -7.086 1 94.19 94 LEU A O 1
ATOM 735 N N . GLY A 1 95 ? -7.539 -17.125 -6.359 1 94.19 95 GLY A N 1
ATOM 736 C CA . GLY A 1 95 ? -6.402 -17.391 -7.227 1 94.19 95 GLY A CA 1
ATOM 737 C C . GLY A 1 95 ? -5.172 -16.594 -6.863 1 94.19 95 GLY A C 1
ATOM 738 O O . GLY A 1 95 ? -4.898 -16.359 -5.684 1 94.19 95 GLY A O 1
ATOM 739 N N . THR A 1 96 ? -4.422 -16.25 -7.828 1 95.19 96 THR A N 1
ATOM 740 C CA . THR A 1 96 ? -3.24 -15.422 -7.629 1 95.19 96 THR A CA 1
ATOM 741 C C . THR A 1 96 ? -3.467 -14.023 -8.188 1 95.19 96 THR A C 1
ATOM 743 O O . THR A 1 96 ? -2.527 -13.234 -8.305 1 95.19 96 THR A O 1
ATOM 746 N N . SER A 1 97 ? -4.695 -13.648 -8.492 1 94.94 97 SER A N 1
ATOM 747 C CA . SER A 1 97 ? -4.965 -12.398 -9.188 1 94.94 97 SER A CA 1
ATOM 748 C C . SER A 1 97 ? -5.715 -11.414 -8.289 1 94.94 97 SER A C 1
ATOM 750 O O . SER A 1 97 ? -5.73 -10.211 -8.555 1 94.94 97 SER A O 1
ATOM 752 N N . CYS A 1 98 ? -6.418 -11.977 -7.184 1 94.56 98 CYS A N 1
ATOM 753 C CA . CYS A 1 98 ? -7.328 -11.094 -6.461 1 94.56 98 CYS A CA 1
ATOM 754 C C . CYS A 1 98 ? -7.086 -11.172 -4.961 1 94.56 98 CYS A C 1
ATOM 756 O O . CYS A 1 98 ? -6.988 -12.266 -4.398 1 94.56 98 CYS A O 1
ATOM 758 N N . LEU A 1 99 ? -6.953 -10.055 -4.461 1 95.31 99 LEU A N 1
ATOM 759 C CA . LEU A 1 99 ? -6.914 -9.914 -3.01 1 95.31 99 LEU A CA 1
ATOM 760 C C . LEU A 1 99 ? -8.266 -9.461 -2.469 1 95.31 99 LEU A C 1
ATOM 762 O O . LEU A 1 99 ? -8.766 -8.398 -2.854 1 95.31 99 LEU A O 1
ATOM 766 N N . LEU A 1 100 ? -8.867 -10.367 -1.548 1 93 100 LEU A N 1
ATOM 767 C CA . LEU A 1 100 ? -10.141 -10.023 -0.925 1 93 100 LEU A CA 1
ATOM 768 C C . LEU A 1 100 ? -9.922 -9.188 0.334 1 93 100 LEU A C 1
ATOM 770 O O . LEU A 1 100 ? -9.133 -9.57 1.206 1 93 100 LEU A O 1
ATOM 774 N N . CYS A 1 101 ? -10.641 -8.008 0.332 1 87.88 101 CYS A N 1
ATOM 775 C CA . CYS A 1 101 ? -10.477 -7.117 1.477 1 87.88 101 CYS A CA 1
ATOM 776 C C . CYS A 1 101 ? -11.758 -6.324 1.737 1 87.88 101 CYS A C 1
ATOM 778 O O . CYS A 1 101 ? -12.586 -6.172 0.843 1 87.88 101 CYS A O 1
ATOM 780 N N . SER A 1 102 ? -11.891 -6.012 3.018 1 87.06 102 SER A N 1
ATOM 781 C CA . SER A 1 102 ? -12.93 -5.051 3.355 1 87.06 102 SER A CA 1
ATOM 782 C C . SER A 1 102 ? -12.547 -3.643 2.91 1 87.06 102 SER A C 1
ATOM 784 O O . SER A 1 102 ? -11.43 -3.414 2.451 1 87.06 102 SER A O 1
ATOM 786 N N . LEU A 1 103 ? -13.406 -2.758 3.164 1 84.19 103 LEU A N 1
ATOM 787 C CA . LEU A 1 103 ? -13.172 -1.383 2.736 1 84.19 103 LEU A CA 1
ATOM 788 C C . LEU A 1 103 ? -11.984 -0.778 3.484 1 84.19 103 LEU A C 1
ATOM 790 O O . LEU A 1 103 ? -11.031 -0.306 2.863 1 84.19 103 LEU A O 1
ATOM 794 N N . PRO A 1 104 ? -11.984 -0.919 4.797 1 87.75 104 PRO A N 1
ATOM 795 C CA . PRO A 1 104 ? -10.82 -0.388 5.508 1 87.75 104 PRO A CA 1
ATOM 796 C C . PRO A 1 104 ? -9.523 -1.106 5.137 1 87.75 104 PRO A C 1
ATOM 798 O O . PRO A 1 104 ? -8.469 -0.478 5.055 1 87.75 104 PRO A O 1
ATOM 801 N N . GLU A 1 105 ? -9.711 -2.236 4.777 1 91.25 105 GLU A N 1
ATOM 802 C CA . GLU A 1 105 ? -8.531 -3.031 4.469 1 91.25 105 GLU A CA 1
ATOM 803 C C . GLU A 1 105 ? -7.941 -2.643 3.113 1 91.25 105 GLU A C 1
ATOM 805 O O . GLU A 1 105 ? -6.758 -2.869 2.855 1 91.25 105 GLU A O 1
ATOM 810 N N . SER A 1 106 ? -8.773 -2.113 2.271 1 90.75 106 SER A N 1
ATOM 811 C CA . SER A 1 106 ? -8.281 -1.688 0.966 1 90.75 106 SER A CA 1
ATOM 812 C C . SER A 1 106 ? -7.219 -0.602 1.104 1 90.75 106 SER A C 1
ATOM 814 O O . SER A 1 106 ? -6.266 -0.556 0.323 1 90.75 106 SER A O 1
ATOM 816 N N . VAL A 1 107 ? -7.383 0.243 2.08 1 92.94 107 VAL A N 1
ATOM 817 C CA . VAL A 1 107 ? -6.379 1.271 2.34 1 92.94 107 VAL A CA 1
ATOM 818 C C . VAL A 1 107 ? -5.078 0.618 2.797 1 92.94 107 VAL A C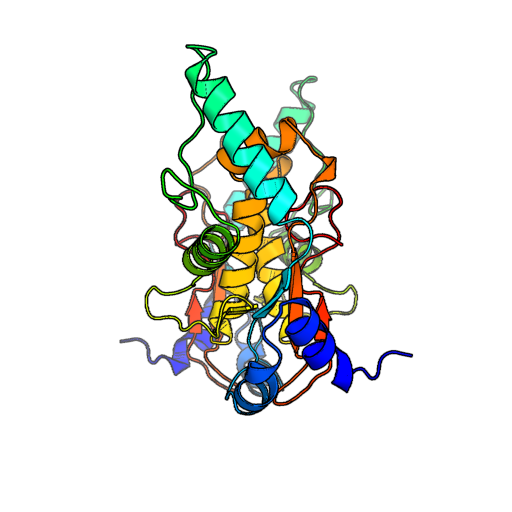 1
ATOM 820 O O . VAL A 1 107 ? -3.992 1.023 2.373 1 92.94 107 VAL A O 1
ATOM 823 N N . THR A 1 108 ? -5.254 -0.359 3.592 1 93.44 108 THR A N 1
ATOM 824 C CA . THR A 1 108 ? -4.094 -1.092 4.09 1 93.44 108 THR A CA 1
ATOM 825 C C . THR A 1 108 ? -3.328 -1.741 2.941 1 93.44 108 THR A C 1
ATOM 827 O O . THR A 1 108 ? -2.096 -1.774 2.951 1 93.44 108 THR A O 1
ATOM 830 N N . ASP A 1 109 ? -4.082 -2.213 2.033 1 93.81 109 ASP A N 1
ATOM 831 C CA . ASP A 1 109 ? -3.459 -2.822 0.862 1 93.81 109 ASP A CA 1
ATOM 832 C C . ASP A 1 109 ? -2.58 -1.815 0.124 1 93.81 109 ASP A C 1
ATOM 834 O O . ASP A 1 109 ? -1.455 -2.135 -0.267 1 93.81 109 ASP A O 1
ATOM 838 N N . GLY A 1 110 ? -3.143 -0.627 -0.088 1 93.88 110 GLY A N 1
ATOM 839 C CA . GLY A 1 110 ? -2.352 0.414 -0.723 1 93.88 110 GLY A CA 1
ATOM 840 C C . GLY A 1 110 ? -1.075 0.736 0.031 1 93.88 110 GLY A C 1
ATOM 841 O O . GLY A 1 110 ? -0.011 0.883 -0.574 1 93.88 110 GLY A O 1
ATOM 842 N N . TYR A 1 111 ? -1.212 0.787 1.302 1 94.56 111 TYR A N 1
ATOM 843 C CA . TYR A 1 111 ? -0.081 1.064 2.18 1 94.56 111 TYR A CA 1
ATOM 844 C C . TYR A 1 111 ? 1.007 0.01 2.018 1 94.56 111 TYR A C 1
ATOM 846 O O . TYR A 1 111 ? 2.189 0.34 1.905 1 94.56 111 TYR A O 1
ATOM 854 N N . LYS A 1 112 ? 0.605 -1.144 1.962 1 94.12 112 LYS A N 1
ATOM 855 C CA . LYS A 1 112 ? 1.543 -2.26 1.869 1 94.12 112 LYS A CA 1
ATOM 856 C C . LYS A 1 112 ? 2.15 -2.352 0.473 1 94.12 112 LYS A C 1
ATOM 858 O O . LYS A 1 112 ? 3.309 -2.748 0.319 1 94.12 112 LYS A O 1
ATOM 863 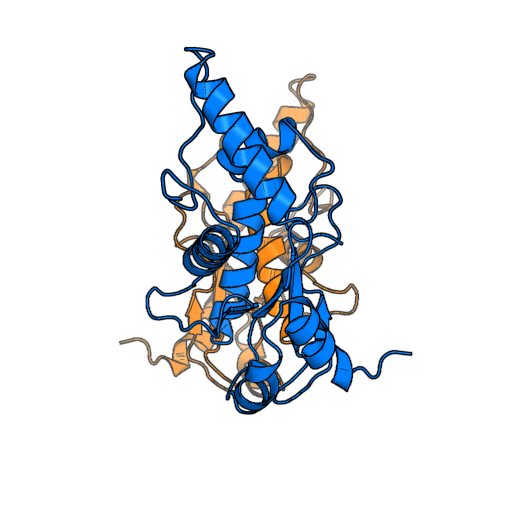N N . LEU A 1 113 ? 1.363 -2.055 -0.606 1 95.12 113 LEU A N 1
ATOM 864 C CA . LEU A 1 113 ? 1.913 -1.991 -1.956 1 95.12 113 LEU A CA 1
ATOM 865 C C . LEU A 1 113 ? 3.109 -1.048 -2.012 1 95.12 113 LEU A C 1
ATOM 867 O O . LEU A 1 113 ? 4.168 -1.408 -2.533 1 95.12 113 LEU A O 1
ATOM 871 N N . ARG A 1 114 ? 2.91 0.125 -1.404 1 94.25 114 ARG A N 1
ATOM 872 C CA . ARG A 1 114 ? 3.982 1.115 -1.413 1 94.25 114 ARG A CA 1
ATOM 873 C C . ARG A 1 114 ? 5.164 0.653 -0.563 1 94.25 114 ARG A C 1
ATOM 875 O O . ARG A 1 114 ? 6.32 0.914 -0.902 1 94.25 114 ARG A O 1
ATOM 882 N N . ALA A 1 115 ? 4.875 0.021 0.506 1 93.19 115 ALA A N 1
ATOM 883 C CA . ALA A 1 115 ? 5.93 -0.491 1.376 1 93.19 115 ALA A CA 1
ATOM 884 C C . ALA A 1 115 ? 6.832 -1.466 0.627 1 93.19 115 ALA A C 1
ATOM 886 O O . ALA A 1 115 ? 8.047 -1.476 0.831 1 93.19 115 ALA A O 1
ATOM 887 N N . LEU A 1 116 ? 6.156 -2.18 -0.213 1 93.81 116 LEU A N 1
ATOM 888 C CA . LEU A 1 116 ? 6.918 -3.16 -0.976 1 93.81 116 LEU A CA 1
ATOM 889 C C . LEU A 1 116 ? 7.805 -2.477 -2.01 1 93.81 116 LEU A C 1
ATOM 891 O O . LEU A 1 116 ? 8.914 -2.945 -2.291 1 93.81 116 LEU A O 1
ATOM 895 N N . ASP A 1 117 ? 7.406 -1.46 -2.561 1 91.88 117 ASP A N 1
ATOM 896 C CA . ASP A 1 117 ? 8.203 -0.688 -3.504 1 91.88 117 ASP A CA 1
ATOM 897 C C . ASP A 1 117 ? 9.516 -0.228 -2.867 1 91.88 117 ASP A C 1
ATOM 899 O O . ASP A 1 117 ? 10.539 -0.117 -3.549 1 91.88 117 ASP A O 1
ATOM 903 N N . GLU A 1 118 ? 9.391 0.083 -1.622 1 89.69 118 GLU A N 1
ATOM 904 C CA . GLU A 1 118 ? 10.531 0.731 -0.968 1 89.69 118 GLU A CA 1
ATOM 905 C C . GLU A 1 118 ? 11.367 -0.278 -0.188 1 89.69 118 GLU A C 1
ATOM 907 O O . GLU A 1 118 ? 12.391 0.08 0.402 1 89.69 118 GLU A O 1
ATOM 912 N N . ASP A 1 119 ? 10.969 -1.579 -0.206 1 93.88 119 ASP A N 1
ATOM 913 C CA . ASP A 1 119 ? 11.656 -2.602 0.57 1 93.88 119 ASP A CA 1
ATOM 914 C C . ASP A 1 119 ? 13.086 -2.797 0.069 1 93.88 119 ASP A C 1
ATOM 916 O O . ASP A 1 119 ? 13.32 -2.928 -1.135 1 93.88 119 ASP A O 1
ATOM 920 N N . PRO A 1 120 ? 13.961 -2.666 0.916 1 93.94 120 PRO A N 1
ATOM 921 C CA . PRO A 1 120 ? 15.367 -2.742 0.518 1 93.94 120 PRO A CA 1
ATOM 922 C C . PRO A 1 120 ? 15.688 -3.99 -0.303 1 93.94 120 PRO A C 1
ATOM 924 O O . PRO A 1 120 ? 16.547 -3.949 -1.189 1 93.94 120 PRO A O 1
ATOM 927 N N . TRP A 1 121 ? 15.141 -5.219 0.084 1 95.75 121 TRP A N 1
ATOM 928 C CA . TRP A 1 121 ? 15.352 -6.438 -0.688 1 95.75 121 TRP A CA 1
ATOM 929 C C . TRP A 1 121 ? 14.859 -6.266 -2.121 1 95.75 121 TRP A C 1
ATOM 931 O O . TRP A 1 121 ? 15.555 -6.633 -3.072 1 95.75 121 TRP A O 1
ATOM 941 N N . ILE A 1 122 ? 13.703 -5.586 -2.297 1 94.75 122 ILE A N 1
ATOM 942 C CA . ILE A 1 122 ? 13.133 -5.32 -3.615 1 94.75 122 ILE A CA 1
ATOM 943 C C . ILE A 1 122 ? 14.039 -4.359 -4.383 1 94.75 122 ILE A C 1
ATOM 945 O O .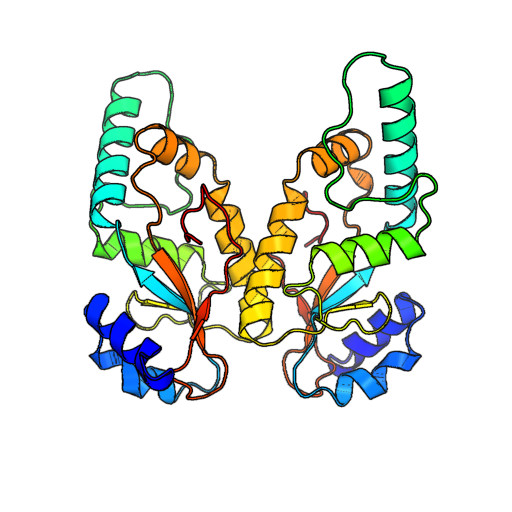 ILE A 1 122 ? 14.297 -4.551 -5.574 1 94.75 122 ILE A O 1
ATOM 949 N N . GLN A 1 123 ? 14.477 -3.439 -3.717 1 92.12 123 GLN A N 1
ATOM 950 C CA . GLN A 1 123 ? 15.336 -2.445 -4.355 1 92.12 123 GLN A CA 1
ATOM 951 C C . GLN A 1 123 ? 16.625 -3.074 -4.859 1 92.12 123 GLN A C 1
ATOM 953 O O . GLN A 1 123 ? 17.141 -2.689 -5.91 1 92.12 123 GLN A O 1
ATOM 958 N N . ARG A 1 124 ? 17.109 -3.848 -4.148 1 92.06 124 ARG A N 1
ATOM 959 C CA . ARG A 1 124 ? 18.328 -4.547 -4.57 1 92.06 124 ARG A CA 1
ATOM 960 C C . ARG A 1 124 ? 18.062 -5.379 -5.82 1 92.06 124 ARG A C 1
ATOM 962 O O . ARG A 1 124 ? 18.906 -5.441 -6.715 1 92.06 124 ARG A O 1
ATOM 969 N N . ILE A 1 125 ? 16.969 -6.148 -5.859 1 92.12 125 ILE A N 1
ATOM 970 C CA . ILE A 1 125 ? 16.625 -6.938 -7.039 1 92.12 125 ILE A CA 1
ATOM 971 C C . ILE A 1 125 ? 16.469 -6.02 -8.25 1 92.12 125 ILE A C 1
ATOM 973 O O . ILE A 1 125 ? 16.969 -6.32 -9.336 1 92.12 125 ILE A O 1
ATOM 977 N N . LEU A 1 126 ? 15.836 -4.848 -7.977 1 90.06 126 LEU A N 1
ATOM 978 C CA . LEU A 1 126 ? 15.562 -3.912 -9.062 1 90.06 126 LEU A CA 1
ATOM 979 C C . LEU A 1 126 ? 16.844 -3.248 -9.547 1 90.06 126 LEU A C 1
ATOM 981 O O . LEU A 1 126 ? 16.922 -2.803 -10.695 1 90.06 126 LEU A O 1
ATOM 985 N N . ALA A 1 127 ? 17.719 -3.051 -8.766 1 83.62 127 ALA A N 1
ATOM 986 C CA . ALA A 1 127 ? 19 -2.461 -9.148 1 83.62 127 ALA A CA 1
ATOM 987 C C . ALA A 1 127 ? 19.719 -3.334 -10.18 1 83.62 127 ALA A C 1
ATOM 989 O O . ALA A 1 127 ? 20.469 -2.828 -11.016 1 83.62 127 ALA A O 1
ATOM 990 N N . VAL A 1 128 ? 19.406 -4.621 -10.125 1 77.38 128 VAL A N 1
ATOM 991 C CA . VAL A 1 128 ? 20.047 -5.555 -11.047 1 77.38 128 VAL A CA 1
ATOM 992 C C . VAL A 1 128 ? 19.422 -5.43 -12.43 1 77.38 128 VAL A C 1
ATOM 994 O O . VAL A 1 128 ? 20.109 -5.488 -13.445 1 77.38 128 VAL A O 1
ATOM 997 N N . GLU A 1 129 ? 18.109 -5.207 -12.461 1 80.31 129 GLU A N 1
ATOM 998 C CA . GLU A 1 129 ? 17.406 -5.137 -13.734 1 80.31 129 GLU A CA 1
ATOM 999 C C . GLU A 1 129 ? 16.156 -4.254 -13.633 1 80.31 129 GLU A C 1
ATOM 1001 O O . GLU A 1 129 ? 15.039 -4.758 -13.562 1 80.31 129 GLU A O 1
ATOM 1006 N N . PRO A 1 130 ? 16.359 -3.129 -13.953 1 78.31 130 PRO A N 1
ATOM 1007 C CA . PRO A 1 130 ? 15.227 -2.211 -13.797 1 78.31 130 PRO A CA 1
ATOM 1008 C C . PRO A 1 130 ? 14.156 -2.416 -14.859 1 78.31 130 PRO A C 1
ATOM 1010 O O . PRO A 1 130 ? 13.008 -2.008 -14.672 1 78.31 130 PRO A O 1
ATOM 1013 N N . SER A 1 131 ? 14.484 -2.936 -15.883 1 83 131 SER A N 1
ATOM 1014 C CA . SER A 1 131 ? 13.57 -3.09 -17 1 83 131 SER A CA 1
ATOM 1015 C C . SER A 1 131 ? 12.508 -4.141 -16.719 1 83 131 SER A C 1
ATOM 1017 O O . SER A 1 131 ? 11.578 -4.328 -17.5 1 83 131 SER A O 1
ATOM 1019 N N . ILE A 1 132 ? 12.719 -4.496 -15.555 1 87.62 132 ILE A N 1
ATOM 1020 C CA . ILE A 1 132 ? 11.82 -5.594 -15.211 1 87.62 132 ILE A CA 1
ATOM 1021 C C . ILE A 1 132 ? 10.516 -5.039 -14.648 1 87.62 132 ILE A C 1
ATOM 1023 O O . ILE A 1 132 ? 9.578 -5.793 -14.383 1 87.62 132 ILE A O 1
ATOM 1027 N N . LEU A 1 133 ? 10.328 -3.867 -14.672 1 89.31 133 LEU A N 1
ATOM 1028 C CA . LEU A 1 133 ? 9.141 -3.225 -14.117 1 89.31 133 LEU A CA 1
ATOM 1029 C C . LEU A 1 133 ? 8.148 -2.875 -15.219 1 89.31 133 LEU A C 1
ATOM 1031 O O . LEU A 1 133 ? 8.539 -2.633 -16.359 1 89.31 133 LEU A O 1
ATOM 1035 N N . PRO A 1 134 ? 6.859 -2.922 -14.852 1 93.62 134 PRO A N 1
ATOM 1036 C CA . PRO A 1 134 ? 6.25 -3.35 -13.594 1 93.62 134 PRO A CA 1
ATOM 1037 C C . PRO A 1 134 ? 6.016 -4.859 -13.531 1 93.62 134 PRO A C 1
ATOM 1039 O O . PRO A 1 134 ? 5.891 -5.508 -14.57 1 93.62 134 PRO A O 1
ATOM 1042 N N . ILE A 1 135 ? 5.957 -5.379 -12.391 1 94.62 135 ILE A N 1
ATOM 1043 C CA . ILE A 1 135 ? 5.637 -6.797 -12.266 1 94.62 135 ILE A CA 1
ATOM 1044 C C . ILE A 1 135 ? 4.121 -6.988 -12.336 1 94.62 135 ILE A C 1
ATOM 1046 O O . ILE A 1 135 ? 3.643 -8.094 -12.586 1 94.62 135 ILE A O 1
ATOM 1050 N N . ALA A 1 136 ? 3.422 -5.988 -11.914 1 95.75 136 ALA A N 1
ATOM 1051 C CA . ALA A 1 136 ? 1.966 -6.012 -12.023 1 95.75 136 ALA A CA 1
ATOM 1052 C C . ALA A 1 136 ? 1.394 -4.598 -12.047 1 95.75 136 ALA A C 1
ATOM 1054 O O . ALA A 1 136 ? 1.993 -3.67 -11.5 1 95.75 136 ALA A O 1
ATOM 1055 N N . ARG A 1 137 ? 0.35 -4.406 -12.734 1 95.25 137 ARG A N 1
ATOM 1056 C CA . ARG A 1 137 ? -0.542 -3.273 -12.516 1 95.25 137 ARG A CA 1
ATOM 1057 C C . ARG A 1 137 ? -1.703 -3.662 -11.602 1 95.25 137 ARG A C 1
ATOM 1059 O O . ARG A 1 137 ? -2.219 -4.777 -11.688 1 95.25 137 ARG A O 1
ATOM 1066 N N . VAL A 1 138 ? -2.102 -2.822 -10.75 1 96.12 138 VAL A N 1
ATOM 1067 C CA . VAL A 1 138 ? -3.082 -3.146 -9.719 1 96.12 138 VAL A CA 1
ATOM 1068 C C . VAL A 1 138 ? -4.348 -2.32 -9.93 1 96.12 138 VAL A C 1
ATOM 1070 O O . VAL A 1 138 ? -4.277 -1.104 -10.117 1 96.12 138 VAL A O 1
ATOM 1073 N N . TYR A 1 139 ? -5.418 -2.957 -9.867 1 94.94 139 TYR A N 1
ATOM 1074 C CA . TYR A 1 139 ? -6.703 -2.346 -10.164 1 94.94 139 TYR A CA 1
ATOM 1075 C C . TYR A 1 139 ? -7.727 -2.664 -9.086 1 94.94 139 TYR A C 1
ATOM 1077 O O . TYR A 1 139 ? -7.535 -3.586 -8.289 1 94.94 139 TYR A O 1
ATOM 1085 N N . MET A 1 140 ? -8.766 -1.928 -9.102 1 93.81 140 MET A N 1
ATOM 1086 C CA . MET A 1 140 ? -9.977 -2.229 -8.344 1 93.81 140 MET A CA 1
ATOM 1087 C C . MET A 1 140 ? -11.227 -1.875 -9.141 1 93.81 140 MET A C 1
ATOM 1089 O O . MET A 1 140 ? -11.266 -0.847 -9.82 1 93.81 140 MET A O 1
ATOM 1093 N N . PRO A 1 141 ? -12.109 -2.691 -9.023 1 91.12 141 PRO A N 1
ATOM 1094 C CA . PRO A 1 141 ? -13.367 -2.357 -9.688 1 91.12 141 PRO A CA 1
ATOM 1095 C C . PRO A 1 141 ? -13.984 -1.059 -9.164 1 91.12 141 PRO A C 1
ATOM 1097 O O . PRO A 1 141 ? -13.906 -0.772 -7.969 1 91.12 141 PRO A O 1
ATOM 1100 N N . ARG A 1 142 ? -14.609 -0.33 -9.914 1 87.06 142 ARG A N 1
ATOM 1101 C CA . ARG A 1 142 ? -15.211 0.958 -9.594 1 87.06 142 ARG A CA 1
ATOM 1102 C C . ARG A 1 142 ? -16.406 0.781 -8.664 1 87.06 142 ARG A C 1
ATOM 1104 O O . ARG A 1 142 ? -16.797 1.717 -7.961 1 87.06 142 ARG A O 1
ATOM 1111 N N . GLY A 1 143 ? -16.906 -0.412 -8.703 1 81 143 GLY A N 1
ATOM 1112 C CA . GLY A 1 143 ? -18.078 -0.71 -7.875 1 81 143 GLY A CA 1
ATOM 1113 C C . GLY A 1 143 ? -18.328 -2.197 -7.727 1 81 143 GLY A C 1
ATOM 1114 O O . GLY A 1 143 ? -17.578 -3.02 -8.258 1 81 143 GLY A O 1
ATOM 1115 N N . LEU A 1 144 ? -19.359 -2.404 -6.984 1 79 144 LEU A N 1
ATOM 1116 C CA . LEU A 1 144 ? -19.766 -3.793 -6.809 1 79 144 LEU A CA 1
ATOM 1117 C C . LEU A 1 144 ? -20.219 -4.398 -8.133 1 79 144 LEU A C 1
ATOM 1119 O O . LEU A 1 144 ? -20.938 -3.754 -8.898 1 79 144 LEU A O 1
ATOM 1123 N N . ARG A 1 145 ? -19.734 -5.523 -8.492 1 81.19 145 ARG A N 1
ATOM 1124 C CA . ARG A 1 145 ? -20.125 -6.301 -9.664 1 81.19 145 ARG A CA 1
ATOM 1125 C C . ARG A 1 145 ? -19.766 -5.57 -10.953 1 81.19 145 ARG A C 1
ATOM 1127 O O . ARG A 1 145 ? -20.469 -5.695 -11.961 1 81.19 145 ARG A O 1
ATOM 1134 N N . SER A 1 146 ? -18.938 -4.773 -10.781 1 84.5 146 SER A N 1
ATOM 1135 C CA . SER A 1 146 ? -18.453 -4.051 -11.961 1 84.5 146 SER A CA 1
ATOM 1136 C C . SER A 1 146 ? -17.203 -4.699 -12.547 1 84.5 146 SER A C 1
ATOM 1138 O O . SER A 1 146 ? -16.328 -5.137 -11.805 1 84.5 146 SER A O 1
ATOM 1140 N N . GLY A 1 147 ? -17.234 -4.68 -13.875 1 85.62 147 GLY A N 1
ATOM 1141 C CA . GLY A 1 147 ? -16.062 -5.152 -14.578 1 85.62 147 GLY A CA 1
ATOM 1142 C C . GLY A 1 147 ? -15.102 -4.039 -14.961 1 85.62 147 GLY A C 1
ATOM 1143 O O . GLY A 1 147 ? -13.977 -4.301 -15.398 1 85.62 147 GLY A O 1
ATOM 1144 N N . ALA A 1 148 ? -15.602 -2.816 -14.773 1 90.31 148 ALA A N 1
ATOM 1145 C CA . ALA A 1 148 ? -14.742 -1.657 -15.016 1 90.31 148 ALA A CA 1
ATOM 1146 C C . ALA A 1 148 ? -13.781 -1.429 -13.852 1 90.31 148 ALA A C 1
ATOM 1148 O O . ALA A 1 148 ? -14.195 -1.462 -12.688 1 90.31 148 ALA A O 1
ATOM 1149 N N . LEU A 1 149 ? -12.547 -1.218 -14.305 1 92.94 149 LEU A N 1
ATOM 1150 C CA . LEU A 1 149 ? -11.5 -1.156 -13.289 1 92.94 149 LEU A CA 1
ATOM 1151 C C . LEU A 1 149 ? -10.797 0.196 -13.32 1 92.94 149 LEU A C 1
ATOM 1153 O O . LEU A 1 149 ? -10.727 0.843 -14.367 1 92.94 149 LEU A O 1
ATOM 1157 N N . ASP A 1 150 ? -10.391 0.638 -12.141 1 91.81 150 ASP A N 1
ATOM 1158 C CA . ASP A 1 150 ? -9.492 1.789 -12.055 1 91.81 150 ASP A CA 1
ATOM 1159 C C . ASP A 1 150 ? -8.133 1.385 -11.5 1 91.81 150 ASP A C 1
ATOM 1161 O O . ASP A 1 150 ? -8.047 0.554 -10.594 1 91.81 150 ASP A O 1
ATOM 1165 N N . LEU A 1 151 ? -7.109 1.961 -12.133 1 93.19 151 LEU A N 1
ATOM 1166 C CA . LEU A 1 151 ? -5.766 1.813 -11.578 1 93.19 151 LEU A CA 1
ATOM 1167 C C . LEU A 1 151 ? -5.68 2.439 -10.188 1 93.19 151 LEU A C 1
ATOM 1169 O O . LEU A 1 151 ? -6.207 3.531 -9.961 1 93.19 151 LEU A O 1
ATOM 1173 N N . VAL A 1 152 ? -5.035 1.748 -9.211 1 91 152 VAL A N 1
ATOM 1174 C CA . VAL A 1 152 ? -5.117 2.225 -7.836 1 91 152 VAL A CA 1
ATOM 1175 C C . VAL A 1 152 ? -3.754 2.756 -7.391 1 91 152 VAL A C 1
ATOM 1177 O O . VAL A 1 152 ? -3.627 3.326 -6.305 1 91 152 VAL A O 1
ATOM 1180 N N . THR A 1 153 ? -2.705 2.527 -8.148 1 87.38 153 THR A N 1
ATOM 1181 C CA . THR A 1 153 ? -1.397 3.062 -7.789 1 87.38 153 THR A CA 1
ATOM 1182 C C . THR A 1 153 ? -1.065 4.293 -8.625 1 87.38 153 THR A C 1
ATOM 1184 O O . THR A 1 153 ? -1.337 4.328 -9.828 1 87.38 153 THR A O 1
ATOM 1187 N N . PRO A 1 154 ? -0.618 5.328 -7.828 1 80 154 PRO A N 1
ATOM 1188 C CA . PRO A 1 154 ? -0.253 6.527 -8.586 1 80 154 PRO A CA 1
ATOM 1189 C C . PRO A 1 154 ? 0.881 6.277 -9.578 1 80 154 PRO A C 1
ATOM 1191 O O . PRO A 1 154 ? 1.559 5.246 -9.5 1 80 154 PRO A O 1
ATOM 1194 N N . HIS A 1 155 ? 0.958 7.133 -10.398 1 74.12 155 HIS A N 1
ATOM 1195 C CA . HIS A 1 155 ? 1.993 7.035 -11.422 1 74.12 155 HIS A CA 1
ATOM 1196 C C . HIS A 1 155 ? 3.383 7.211 -10.82 1 74.12 155 HIS A C 1
ATOM 1198 O O . HIS A 1 155 ? 3.686 8.258 -10.242 1 74.12 155 HIS A O 1
ATOM 1204 N N . GLN A 1 156 ? 4.074 6.164 -10.812 1 76 156 GLN A N 1
ATOM 1205 C CA . GLN A 1 156 ? 5.477 6.172 -10.414 1 76 156 GLN A CA 1
ATOM 1206 C C . GLN A 1 156 ? 6.336 5.387 -11.398 1 76 156 GLN A C 1
ATOM 1208 O O . GLN A 1 156 ? 5.973 4.277 -11.797 1 76 156 GLN A O 1
ATOM 1213 N N . LEU A 1 157 ? 7.375 5.988 -11.773 1 68.62 157 LEU A N 1
ATOM 1214 C CA . LEU A 1 157 ? 8.219 5.395 -12.805 1 68.62 157 LEU A CA 1
ATOM 1215 C C . LEU A 1 157 ? 8.898 4.129 -12.289 1 68.62 157 LEU A C 1
ATOM 1217 O O . LEU A 1 157 ? 9.039 3.152 -13.031 1 68.62 157 LEU A O 1
ATOM 1221 N N . ILE A 1 158 ? 9.289 4.227 -11.078 1 80.69 158 ILE A N 1
ATOM 1222 C CA . ILE A 1 158 ? 10.008 3.076 -10.539 1 80.69 158 ILE A CA 1
ATOM 1223 C C . ILE A 1 158 ? 9.18 2.424 -9.438 1 80.69 158 ILE A C 1
ATOM 1225 O O . ILE A 1 158 ? 9.352 2.732 -8.25 1 80.69 158 ILE A O 1
ATOM 1229 N N . SER A 1 159 ? 8.164 1.683 -9.914 1 89.94 159 SER A N 1
ATOM 1230 C CA . SER A 1 159 ? 7.285 0.976 -8.992 1 89.94 159 SER A CA 1
ATOM 1231 C C . SER A 1 159 ? 6.988 -0.437 -9.484 1 89.94 159 SER A C 1
ATOM 1233 O O . SER A 1 159 ? 6.875 -0.669 -10.688 1 89.94 159 SER A O 1
ATOM 1235 N N . LEU A 1 160 ? 6.926 -1.25 -8.508 1 94.12 160 LEU A N 1
ATOM 1236 C CA . LEU A 1 160 ? 6.551 -2.623 -8.82 1 94.12 160 LEU A CA 1
ATOM 1237 C C . LEU A 1 160 ? 5.18 -2.674 -9.492 1 94.12 160 LEU A C 1
ATOM 1239 O O . LEU A 1 160 ? 4.852 -3.65 -10.172 1 94.12 160 LEU A O 1
ATOM 1243 N N . TRP A 1 161 ? 4.391 -1.638 -9.375 1 94.44 161 TRP A N 1
ATOM 1244 C CA . TRP A 1 161 ? 2.969 -1.72 -9.695 1 94.44 161 TRP A CA 1
ATOM 1245 C C . TRP A 1 161 ? 2.639 -0.883 -10.93 1 94.44 161 TRP A C 1
ATOM 1247 O O . TRP A 1 161 ? 1.484 -0.831 -11.359 1 94.44 161 TRP A O 1
ATOM 1257 N N . GLY A 1 162 ? 3.654 -0.262 -11.461 1 83.19 162 GLY A N 1
ATOM 1258 C CA . GLY A 1 162 ? 3.539 0.427 -12.742 1 83.19 162 GLY A CA 1
ATOM 1259 C C . GLY A 1 162 ? 2.725 1.703 -12.656 1 83.19 162 GLY A C 1
ATOM 1260 O O . GLY A 1 162 ? 2.371 2.15 -11.562 1 83.19 162 GLY A O 1
ATOM 1261 N N . TYR A 1 163 ? 2.607 2.461 -13.797 1 71.75 163 TYR A N 1
ATOM 1262 C CA . TYR A 1 163 ? 1.798 3.658 -14 1 71.75 163 TYR A CA 1
ATOM 1263 C C . TYR A 1 163 ? 0.761 3.436 -15.094 1 71.75 163 TYR A C 1
ATOM 1265 O O . TYR A 1 163 ? 0.949 2.594 -15.977 1 71.75 163 TYR A O 1
ATOM 1273 N N . MET B 1 1 ? -16.406 0.391 27.266 1 26.45 1 MET B N 1
ATOM 1274 C CA . MET B 1 1 ? -16.391 -0.158 25.922 1 26.45 1 MET B CA 1
ATOM 1275 C C . MET B 1 1 ? -16.828 0.893 24.906 1 26.45 1 MET B C 1
ATOM 1277 O O . MET B 1 1 ? -17.953 1.37 24.938 1 26.45 1 MET B O 1
ATOM 1281 N N . MET B 1 2 ? -15.922 1.664 24.266 1 39 2 MET B N 1
ATOM 1282 C CA . MET B 1 2 ? -16.406 2.721 23.375 1 39 2 MET B CA 1
ATOM 1283 C C . MET B 1 2 ? -17.328 2.152 22.312 1 39 2 MET B C 1
ATOM 1285 O O . MET B 1 2 ? -17.062 1.079 21.766 1 39 2 MET B O 1
ATOM 1289 N N . ASN B 1 3 ? -18.656 2.34 22.266 1 46.72 3 ASN B N 1
ATOM 1290 C CA . ASN B 1 3 ? -19.609 1.975 21.219 1 46.72 3 ASN B CA 1
ATOM 1291 C C . ASN B 1 3 ? -19.016 2.17 19.828 1 46.72 3 ASN B C 1
ATOM 1293 O O . ASN B 1 3 ? -18.469 3.23 19.531 1 46.72 3 ASN B O 1
ATOM 1297 N N . ALA B 1 4 ? -18.781 1.203 19.312 1 51.09 4 ALA B N 1
ATOM 1298 C CA . ALA B 1 4 ? -18.188 1.238 17.984 1 51.09 4 ALA B CA 1
ATOM 1299 C C . ALA B 1 4 ? -18.75 2.389 17.156 1 51.09 4 ALA B C 1
ATOM 1301 O O . ALA B 1 4 ? -18.031 3.01 16.359 1 51.09 4 ALA B O 1
ATOM 1302 N N . ASP B 1 5 ? -20.078 2.693 17.453 1 58.47 5 ASP B N 1
ATOM 1303 C CA . ASP B 1 5 ? -20.781 3.771 16.766 1 58.47 5 ASP B CA 1
ATOM 1304 C C . ASP B 1 5 ? -20.25 5.137 17.188 1 58.47 5 ASP B C 1
ATOM 1306 O O . ASP 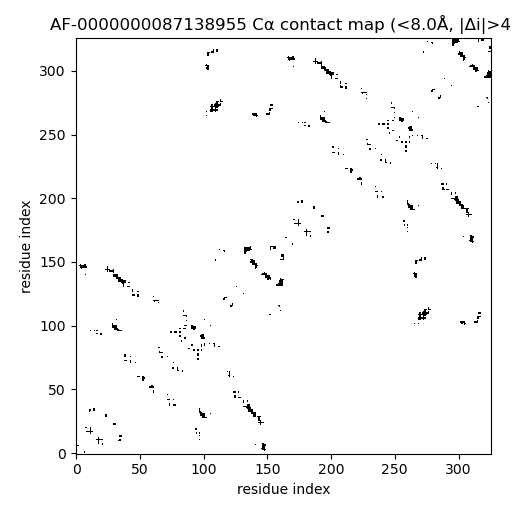B 1 5 ? -20.359 6.113 16.438 1 58.47 5 ASP B O 1
ATOM 1310 N N . ALA B 1 6 ? -19.516 4.941 18.266 1 73.75 6 ALA B N 1
ATOM 1311 C CA . ALA B 1 6 ? -19.188 6.246 18.828 1 73.75 6 ALA B CA 1
ATOM 1312 C C . ALA B 1 6 ? -17.766 6.66 18.469 1 73.75 6 ALA B C 1
ATOM 1314 O O . ALA B 1 6 ? -17.359 7.801 18.703 1 73.75 6 ALA B O 1
ATOM 1315 N N . GLN B 1 7 ? -17.234 5.848 17.719 1 91.81 7 GLN B N 1
ATOM 1316 C CA . GLN B 1 7 ? -15.82 6.125 17.469 1 91.81 7 GLN B CA 1
ATOM 1317 C C . GLN B 1 7 ? -15.648 7.316 16.531 1 91.81 7 GLN B C 1
ATOM 1319 O O . GLN B 1 7 ? -14.852 8.211 16.797 1 91.81 7 GLN B O 1
ATOM 1324 N N . LEU B 1 8 ? -16.547 7.301 15.609 1 93.75 8 LEU B N 1
ATOM 1325 C CA . LEU B 1 8 ? -16.453 8.391 14.648 1 93.75 8 LEU B CA 1
ATOM 1326 C C . LEU B 1 8 ? -16.766 9.727 15.312 1 93.75 8 LEU B C 1
ATOM 1328 O O . LEU B 1 8 ? -16.047 10.703 15.133 1 93.75 8 LEU B O 1
ATOM 1332 N N . GLU B 1 9 ? -17.766 9.75 16.094 1 93.62 9 GLU B N 1
ATOM 1333 C CA . GLU B 1 9 ? -18.156 10.969 16.781 1 93.62 9 GLU B CA 1
ATOM 1334 C C . GLU B 1 9 ? -17.062 11.445 17.719 1 93.62 9 GLU B C 1
ATOM 1336 O O . GLU B 1 9 ? -16.734 12.641 17.766 1 93.62 9 GLU B O 1
ATOM 1341 N N . ASP B 1 10 ? -16.484 10.555 18.453 1 95.75 10 ASP B N 1
ATOM 1342 C CA . ASP B 1 10 ? -15.422 10.883 19.406 1 95.75 10 ASP B CA 1
ATOM 1343 C C . ASP B 1 10 ? -14.219 11.484 18.688 1 95.75 10 ASP B C 1
ATOM 1345 O O . ASP B 1 10 ? -13.656 12.484 19.141 1 95.75 10 ASP B O 1
ATOM 1349 N N . ILE B 1 11 ? -13.906 10.953 17.594 1 95.88 11 ILE B N 1
ATOM 1350 C CA . ILE B 1 11 ? -12.75 11.422 16.844 1 95.88 11 ILE B CA 1
ATOM 1351 C C . ILE B 1 11 ? -13.023 12.82 16.281 1 95.88 11 ILE B C 1
ATOM 1353 O O . ILE B 1 11 ? -12.172 13.703 16.359 1 95.88 11 ILE B O 1
ATOM 1357 N N . LEU B 1 12 ? -14.195 12.961 15.742 1 95.62 12 LEU B N 1
ATOM 1358 C CA . LEU B 1 12 ? -14.539 14.258 15.172 1 95.62 12 LEU B CA 1
ATOM 1359 C C . LEU B 1 12 ? -14.594 15.336 16.25 1 95.62 12 LEU B C 1
ATOM 1361 O O . LEU B 1 12 ? -14.172 16.469 16.016 1 95.62 12 LEU B O 1
ATOM 1365 N N . GLN B 1 13 ? -14.992 14.969 17.406 1 95.88 13 GLN B N 1
ATOM 1366 C CA . GLN B 1 13 ? -15.008 15.906 18.531 1 95.88 13 GLN B CA 1
ATOM 1367 C C . GLN B 1 13 ? -13.586 16.25 18.969 1 95.88 13 GLN B C 1
ATOM 1369 O O . GLN B 1 13 ? -13.273 17.422 19.219 1 95.88 13 GLN B O 1
ATOM 1374 N N . ALA B 1 14 ? -12.797 15.25 19.031 1 95.94 14 ALA B N 1
ATOM 1375 C CA . ALA B 1 14 ? -11.398 15.469 19.406 1 95.94 14 ALA B CA 1
ATOM 1376 C C . ALA B 1 14 ? -10.695 16.375 18.406 1 95.94 14 ALA B C 1
ATOM 1378 O O . ALA B 1 14 ? -9.82 17.156 18.766 1 95.94 14 ALA B O 1
ATOM 1379 N N . ASN B 1 15 ? -11.164 16.281 17.156 1 96.56 15 ASN B N 1
ATOM 1380 C CA . ASN B 1 15 ? -10.578 17.109 16.094 1 96.56 15 ASN B CA 1
ATOM 1381 C C . ASN B 1 15 ? -11.195 18.5 16.062 1 96.56 15 ASN B C 1
ATOM 1383 O O . ASN B 1 15 ? -10.75 19.359 15.312 1 96.56 15 ASN B O 1
ATOM 1387 N N . GLY B 1 16 ? -12.234 18.781 16.859 1 95.12 16 GLY B N 1
ATOM 1388 C CA . GLY B 1 16 ? -12.961 20.047 16.844 1 95.12 16 GLY B CA 1
ATOM 1389 C C . GLY B 1 16 ? -13.938 20.172 15.695 1 95.12 16 GLY B C 1
ATOM 1390 O O . GLY B 1 16 ? -14.297 21.281 15.289 1 95.12 16 GLY B O 1
ATOM 1391 N N . GLU B 1 17 ? -14.289 18.984 15.094 1 96.75 17 GLU B N 1
ATOM 1392 C CA . GLU B 1 17 ? -15.141 19 13.906 1 96.75 17 GLU B CA 1
ATOM 1393 C C . GLU B 1 17 ? -16.344 18.078 14.07 1 96.75 17 GLU B C 1
ATOM 1395 O O . GLU B 1 17 ? -16.719 17.375 13.133 1 96.75 17 GLU B O 1
ATOM 1400 N N . GLY B 1 18 ? -16.875 18.078 15.242 1 94.31 18 GLY B N 1
ATOM 1401 C CA . GLY B 1 18 ? -18.016 17.25 15.555 1 94.31 18 GLY B CA 1
ATOM 1402 C C . GLY B 1 18 ? -19.219 17.531 14.68 1 94.31 18 GLY B C 1
ATOM 1403 O O . GLY B 1 18 ? -20.078 16.672 14.477 1 94.31 18 GLY B O 1
ATOM 1404 N N . TYR B 1 19 ? -19.359 18.703 14.094 1 94.62 19 TYR B N 1
ATOM 1405 C CA . TYR B 1 19 ? -20.484 19.125 13.273 1 94.62 19 TYR B CA 1
ATOM 1406 C C . TYR B 1 19 ? -20.547 18.328 11.977 1 94.62 19 TYR B C 1
ATOM 1408 O O . TYR B 1 19 ? -21.578 18.328 11.289 1 94.62 19 TYR B O 1
ATOM 1416 N N . LEU B 1 20 ? -19.484 17.609 11.633 1 94.75 20 LEU B N 1
ATOM 1417 C CA . LEU B 1 20 ? -19.406 16.875 10.375 1 94.75 20 LEU B CA 1
ATOM 1418 C C . LEU B 1 20 ? -20.062 15.492 10.508 1 94.75 20 LEU B C 1
ATOM 1420 O O . LEU B 1 20 ? -20.25 14.797 9.508 1 94.75 20 LEU B O 1
ATOM 1424 N N . TYR B 1 21 ? -20.438 15.109 11.625 1 93.75 21 TYR B N 1
ATOM 1425 C CA . TYR B 1 21 ? -20.859 13.742 11.906 1 93.75 21 TYR B CA 1
ATOM 1426 C C . TYR B 1 21 ? -22.016 13.336 11.016 1 93.75 21 TYR B C 1
ATOM 1428 O O . TYR B 1 21 ? -21.953 12.336 10.305 1 93.75 21 TYR B O 1
ATOM 1436 N N . GLU B 1 22 ? -23.047 14.141 10.992 1 91.81 22 GLU B N 1
ATOM 1437 C CA . GLU B 1 22 ? -24.234 13.797 10.219 1 91.81 22 GLU B CA 1
ATOM 1438 C C . GLU B 1 22 ? -23.922 13.773 8.719 1 91.81 22 GLU B C 1
ATOM 1440 O O . GLU B 1 22 ? -24.453 12.938 7.984 1 91.81 22 GLU B O 1
ATOM 1445 N N . GLN B 1 23 ? -23.141 14.688 8.305 1 92.75 23 GLN B N 1
ATOM 1446 C CA . GLN B 1 23 ? -22.781 14.742 6.898 1 92.75 23 GLN B CA 1
ATOM 1447 C C . GLN B 1 23 ? -22.031 13.484 6.473 1 92.75 23 GLN B C 1
ATOM 1449 O O . GLN B 1 23 ? -22.266 12.945 5.391 1 92.75 23 GLN B O 1
ATOM 1454 N N . ILE B 1 24 ? -21.156 12.977 7.258 1 91.38 24 ILE B N 1
ATOM 1455 C CA . ILE B 1 24 ? -20.359 11.797 6.957 1 91.38 24 ILE B CA 1
ATOM 1456 C C . ILE B 1 24 ? -21.266 10.57 6.879 1 91.38 24 ILE B C 1
ATOM 1458 O O . ILE B 1 24 ? -21.078 9.711 6.008 1 91.38 24 ILE B O 1
ATOM 1462 N N . LEU B 1 25 ? -22.281 10.562 7.691 1 90.12 25 LEU B N 1
ATOM 1463 C CA . LEU B 1 25 ? -23.188 9.422 7.711 1 90.12 25 LEU B CA 1
ATOM 1464 C C . LEU B 1 25 ? -24.047 9.383 6.453 1 90.12 25 LEU B C 1
ATOM 1466 O O . LEU B 1 25 ? -24.656 8.359 6.148 1 90.12 25 LEU B O 1
ATOM 1470 N N . GLN B 1 26 ? -24 10.461 5.738 1 90.19 26 GLN B N 1
ATOM 1471 C CA . GLN B 1 26 ? -24.859 10.539 4.559 1 90.19 26 GLN B CA 1
ATOM 1472 C C . GLN B 1 26 ? -24.047 10.312 3.283 1 90.19 26 GLN B C 1
ATOM 1474 O O . GLN B 1 26 ? -24.609 10.305 2.184 1 90.19 26 GLN B O 1
ATOM 1479 N N . LEU B 1 27 ? -22.812 10.062 3.41 1 87.38 27 LEU B N 1
ATOM 1480 C CA . LEU B 1 27 ? -21.969 9.828 2.244 1 87.38 27 LEU B CA 1
ATOM 1481 C C . LEU B 1 27 ? -22.312 8.5 1.584 1 87.38 27 LEU B C 1
ATOM 1483 O O . LEU B 1 27 ? -22.719 7.551 2.26 1 87.38 27 LEU B O 1
ATOM 1487 N N . GLY B 1 28 ? -22.125 8.453 0.31 1 79.88 28 GLY B N 1
ATOM 1488 C CA . GLY B 1 28 ? -22.344 7.227 -0.446 1 79.88 28 GLY B CA 1
ATOM 1489 C C . GLY B 1 28 ? -21.188 6.238 -0.324 1 79.88 28 GLY B C 1
ATOM 1490 O O . GLY B 1 28 ? -21.344 5.066 -0.683 1 79.88 28 GLY B O 1
ATOM 1491 N N . HIS B 1 29 ? -20.109 6.785 0.213 1 83.19 29 HIS B N 1
ATOM 1492 C CA . HIS B 1 29 ? -18.938 5.965 0.491 1 83.19 29 HIS B CA 1
ATOM 1493 C C . HIS B 1 29 ? -18.203 6.453 1.743 1 83.19 29 HIS B C 1
ATOM 1495 O O . HIS B 1 29 ? -18.156 7.656 2.008 1 83.19 29 HIS B O 1
ATOM 1501 N N . PRO B 1 30 ? -17.656 5.434 2.412 1 87.56 30 PRO B N 1
ATOM 1502 C CA . PRO B 1 30 ? -16.969 5.855 3.631 1 87.56 30 PRO B CA 1
ATOM 1503 C C . PRO B 1 30 ? -15.688 6.648 3.338 1 87.56 30 PRO B C 1
ATOM 1505 O O . PRO B 1 30 ? -14.922 6.281 2.443 1 87.56 30 PRO B O 1
ATOM 1508 N N . PRO B 1 31 ? -15.555 7.664 4.059 1 92.88 31 PRO B N 1
ATOM 1509 C CA . PRO B 1 31 ? -14.328 8.438 3.895 1 92.88 31 PRO B CA 1
ATOM 1510 C C . PRO B 1 31 ? -13.164 7.875 4.707 1 92.88 31 PRO B C 1
ATOM 1512 O O . PRO B 1 31 ? -13.367 7.043 5.59 1 92.88 31 PRO B O 1
ATOM 1515 N N . VAL B 1 32 ? -12.023 8.297 4.41 1 94.81 32 VAL B N 1
ATOM 1516 C CA . VAL B 1 32 ? -10.867 8.102 5.277 1 94.81 32 VAL B CA 1
ATOM 1517 C C . VAL B 1 32 ? -10.836 9.188 6.348 1 94.81 32 VAL B C 1
ATOM 1519 O O . VAL B 1 32 ? -10.914 10.383 6.039 1 94.81 32 VAL B O 1
ATOM 1522 N N . VAL B 1 33 ? -10.734 8.797 7.59 1 95.5 33 VAL B N 1
ATOM 1523 C CA . VAL B 1 33 ? -10.891 9.703 8.719 1 95.5 33 VAL B CA 1
ATOM 1524 C C . VAL B 1 33 ? -9.57 9.82 9.477 1 95.5 33 VAL B C 1
ATOM 1526 O O . VAL B 1 33 ? -8.961 8.812 9.836 1 95.5 33 VAL B O 1
ATOM 1529 N N . PHE B 1 34 ? -9.172 11.039 9.711 1 97.06 34 PHE B N 1
ATOM 1530 C CA . PHE B 1 34 ? -7.93 11.297 10.438 1 97.06 34 PHE B CA 1
ATOM 1531 C C . PHE B 1 34 ? -8.219 11.703 11.875 1 97.06 34 PHE B C 1
ATOM 1533 O O . PHE B 1 34 ? -9 12.633 12.125 1 97.06 34 PHE B O 1
ATOM 1540 N N . CYS B 1 35 ? -7.691 10.992 12.766 1 96.88 35 CYS B N 1
ATOM 1541 C CA . CYS B 1 35 ? -7.633 11.398 14.164 1 96.88 35 CYS B CA 1
ATOM 1542 C C . CYS B 1 35 ? -6.305 12.07 14.492 1 96.88 35 CYS B C 1
ATOM 1544 O O . CYS B 1 35 ? -5.312 11.391 14.766 1 96.88 35 CYS B O 1
ATOM 1546 N N . TRP B 1 36 ? -6.375 13.375 14.461 1 97.25 36 TRP B N 1
ATOM 1547 C CA . TRP B 1 36 ? -5.148 14.156 14.617 1 97.25 36 TRP B CA 1
ATOM 1548 C C . TRP B 1 36 ? -4.617 14.055 16.031 1 97.25 36 TRP B C 1
ATOM 1550 O O . TRP B 1 36 ? -5.391 14.031 17 1 97.25 36 TRP B O 1
ATOM 1560 N N . GLN B 1 37 ? -3.387 14.062 16.219 1 93.19 37 GLN B N 1
ATOM 1561 C CA . GLN B 1 37 ? -2.73 13.93 17.516 1 93.19 37 GLN B CA 1
ATOM 1562 C C . GLN B 1 37 ? -1.656 15 17.703 1 93.19 37 GLN B C 1
ATOM 1564 O O . GLN B 1 37 ? -1.966 16.188 17.828 1 93.19 37 GLN B O 1
ATOM 1569 N N . GLU B 1 38 ? -0.423 14.82 17.516 1 91.38 38 GLU B N 1
ATOM 1570 C CA . GLU B 1 38 ? 0.737 15.641 17.844 1 91.38 38 GLU B CA 1
ATOM 1571 C C . GLU B 1 38 ? 1.082 16.594 16.688 1 91.38 38 GLU B C 1
ATOM 1573 O O . GLU B 1 38 ? 2.256 16.781 16.359 1 91.38 38 GLU B O 1
ATOM 1578 N N . VAL B 1 39 ? 0.003 17.203 16.125 1 95.19 39 VAL B N 1
ATOM 1579 C CA . VAL B 1 39 ? 0.211 18.062 14.969 1 95.19 39 VAL B CA 1
ATOM 1580 C C . VAL B 1 39 ? 0.98 19.312 15.367 1 95.19 39 VAL B C 1
ATOM 1582 O O . VAL B 1 39 ? 1.875 19.766 14.648 1 95.19 39 VAL B O 1
ATOM 1585 N N . GLU B 1 40 ? 0.639 19.875 16.547 1 94.81 40 GLU B N 1
ATOM 1586 C CA . GLU B 1 40 ? 1.301 21.078 17.031 1 94.81 40 GLU B CA 1
ATOM 1587 C C . GLU B 1 40 ? 2.803 20.875 17.172 1 94.81 40 GLU B C 1
ATOM 1589 O O . GLU B 1 40 ? 3.604 21.703 16.75 1 94.81 40 GLU B O 1
ATOM 1594 N N . LYS B 1 41 ? 3.143 19.797 17.719 1 94.38 41 LYS B N 1
ATOM 1595 C CA . LYS B 1 41 ? 4.555 19.469 17.906 1 94.38 41 LYS B CA 1
ATOM 1596 C C . LYS B 1 41 ? 5.262 19.297 16.562 1 94.38 41 LYS B C 1
ATOM 1598 O O . LYS B 1 41 ? 6.422 19.703 16.422 1 94.38 41 LYS B O 1
ATOM 1603 N N . PHE B 1 42 ? 4.602 18.734 15.641 1 95.25 42 PHE B N 1
ATOM 1604 C CA . PHE B 1 42 ? 5.195 18.531 14.32 1 95.25 42 PHE B CA 1
ATOM 1605 C C . PHE B 1 42 ? 5.441 19.859 13.625 1 95.25 42 PHE B C 1
ATOM 1607 O O . PHE B 1 42 ? 6.484 20.062 13 1 95.25 42 PHE B O 1
ATOM 1614 N N . VAL B 1 43 ? 4.477 20.688 13.711 1 95.31 43 VAL B N 1
ATOM 1615 C CA . VAL B 1 43 ? 4.602 22.016 13.109 1 95.31 43 VAL B CA 1
ATOM 1616 C C . VAL B 1 43 ? 5.812 22.734 13.695 1 95.31 43 VAL B C 1
ATOM 1618 O O . VAL B 1 43 ? 6.59 23.359 12.961 1 95.31 43 VAL B O 1
ATOM 1621 N N . LEU B 1 44 ? 5.98 22.594 15 1 94.69 44 LEU B N 1
ATOM 1622 C CA . LEU B 1 44 ? 7.137 23.203 15.656 1 94.69 44 LEU B CA 1
ATOM 1623 C C . LEU B 1 44 ? 8.43 22.578 15.148 1 94.69 44 LEU B C 1
ATOM 1625 O O . LEU B 1 44 ? 9.422 23.297 14.938 1 94.69 44 LEU B O 1
ATOM 1629 N N . ALA B 1 45 ? 8.414 21.297 14.938 1 93.81 45 ALA B N 1
ATOM 1630 C CA . ALA B 1 45 ? 9.594 20.609 14.43 1 93.81 45 ALA B CA 1
ATOM 1631 C C . ALA B 1 45 ? 9.945 21.078 13.016 1 93.81 45 ALA B C 1
ATOM 1633 O O . ALA B 1 45 ? 11.117 21.156 12.648 1 93.81 45 ALA B O 1
ATOM 1634 N N . VAL B 1 46 ? 8.914 21.312 12.172 1 94.38 46 VAL B N 1
ATOM 1635 C CA . VAL B 1 46 ? 9.133 21.828 10.82 1 94.38 46 VAL B CA 1
ATOM 1636 C C . VAL B 1 46 ? 9.859 23.172 10.891 1 94.38 46 VAL B C 1
ATOM 1638 O O . VAL B 1 46 ? 10.836 23.391 10.172 1 94.38 46 VAL B O 1
ATOM 1641 N N . GLU B 1 47 ? 9.391 24.016 11.758 1 92.81 47 GLU B N 1
ATOM 1642 C CA . GLU B 1 47 ? 10 25.328 11.914 1 92.81 47 GLU B CA 1
ATOM 1643 C C . GLU B 1 47 ? 11.453 25.219 12.367 1 92.81 47 GLU B C 1
ATOM 1645 O O . GLU B 1 47 ? 12.328 25.922 11.852 1 92.81 47 GLU B O 1
ATOM 1650 N N . THR B 1 48 ? 11.617 24.344 13.281 1 90.56 48 THR B N 1
ATOM 1651 C CA . THR B 1 48 ? 12.969 24.125 13.789 1 90.56 48 THR B CA 1
ATOM 1652 C C . THR B 1 48 ? 13.883 23.609 12.68 1 90.56 48 THR B C 1
ATOM 1654 O O . THR B 1 48 ? 15.008 24.094 12.531 1 90.56 48 THR B O 1
ATOM 1657 N N . ALA B 1 49 ? 13.422 22.688 11.914 1 90.69 49 ALA B N 1
ATOM 1658 C CA . ALA B 1 49 ? 14.219 22.125 10.828 1 90.69 49 ALA B CA 1
ATOM 1659 C C . ALA B 1 49 ? 14.539 23.188 9.781 1 90.69 49 ALA B C 1
ATOM 1661 O O . ALA B 1 49 ? 15.656 23.219 9.25 1 90.69 49 ALA B O 1
ATOM 1662 N N . ARG B 1 50 ? 13.523 23.953 9.445 1 90.94 50 ARG B N 1
ATOM 1663 C CA . ARG B 1 50 ? 13.734 25.031 8.477 1 90.94 50 ARG B CA 1
ATOM 1664 C C . ARG B 1 50 ? 14.781 26.016 8.977 1 90.94 50 ARG B C 1
ATOM 1666 O O . ARG B 1 50 ? 15.664 26.422 8.227 1 90.94 50 ARG B O 1
ATOM 1673 N N . ALA B 1 51 ? 14.734 26.359 10.219 1 89.69 51 ALA B N 1
ATOM 1674 C CA . ALA B 1 51 ? 15.695 27.281 10.812 1 89.69 51 ALA B CA 1
ATOM 1675 C C . ALA B 1 51 ? 17.109 26.703 10.797 1 89.69 51 ALA B C 1
ATOM 1677 O O . ALA B 1 51 ? 18.062 27.406 10.484 1 89.69 51 ALA B O 1
ATOM 1678 N N . GLU B 1 52 ? 17.141 25.422 11.094 1 88 52 GLU B N 1
ATOM 1679 C CA . GLU B 1 52 ? 18.438 24.766 11.102 1 88 52 GLU B CA 1
ATOM 1680 C C . GLU B 1 52 ? 19.047 24.703 9.695 1 88 52 GLU B C 1
ATOM 1682 O O . GLU B 1 52 ? 20.25 24.875 9.523 1 88 52 GLU B O 1
ATOM 1687 N N . ALA B 1 53 ? 18.203 24.359 8.773 1 87.44 53 ALA B N 1
ATOM 1688 C CA . ALA B 1 53 ? 18.672 24.297 7.398 1 87.44 53 ALA B CA 1
ATOM 1689 C C . ALA B 1 53 ? 19.188 25.656 6.926 1 87.44 53 ALA B C 1
ATOM 1691 O O . ALA B 1 53 ? 20.141 25.734 6.156 1 87.44 53 ALA B O 1
ATOM 1692 N N . GLU B 1 54 ? 18.531 26.672 7.305 1 85.5 54 GLU B N 1
ATOM 1693 C CA . GLU B 1 54 ? 18.953 28.016 6.941 1 85.5 54 GLU B CA 1
ATOM 1694 C C . GLU B 1 54 ? 20.266 28.391 7.625 1 85.5 54 GLU B C 1
ATOM 1696 O O . GLU B 1 54 ? 21.125 29.047 7.027 1 85.5 54 GLU B O 1
ATOM 1701 N N . ALA B 1 55 ? 20.391 27.891 8.773 1 83.75 55 ALA B N 1
ATOM 1702 C CA . ALA B 1 55 ? 21.578 28.219 9.562 1 83.75 55 ALA B CA 1
ATOM 1703 C C . ALA B 1 55 ? 22.781 27.406 9.109 1 83.75 55 ALA B C 1
ATOM 1705 O O . ALA B 1 55 ? 23.922 27.891 9.148 1 83.75 55 ALA B O 1
ATOM 1706 N N . GLN B 1 56 ? 22.516 26.078 8.961 1 71.88 56 GLN B N 1
ATOM 1707 C CA . GLN B 1 56 ? 23.641 25.188 8.727 1 71.88 56 GLN B CA 1
ATOM 1708 C C . GLN B 1 56 ? 24.094 25.25 7.27 1 71.88 56 GLN B C 1
ATOM 1710 O O . GLN B 1 56 ? 24.984 24.5 6.863 1 71.88 56 GLN B O 1
ATOM 1715 N N . CYS B 1 57 ? 23.984 26.328 6.625 1 62.91 57 CYS B N 1
ATOM 1716 C CA . CYS B 1 57 ? 24.453 26.594 5.266 1 62.91 57 CYS B CA 1
ATOM 1717 C C . CYS B 1 57 ? 24.641 25.297 4.488 1 62.91 57 CYS B C 1
ATOM 1719 O O . CYS B 1 57 ? 25.109 25.312 3.352 1 62.91 57 CYS B O 1
ATOM 1721 N N . GLY B 1 58 ? 24.266 24.094 5.078 1 56.91 58 GLY B N 1
ATOM 1722 C CA . GLY B 1 58 ? 24.828 23.062 4.207 1 56.91 58 GLY B CA 1
ATOM 1723 C C . GLY B 1 58 ? 23.859 21.922 3.943 1 56.91 58 GLY B C 1
ATOM 1724 O O . GLY B 1 58 ? 24.047 21.172 2.988 1 56.91 58 GLY B O 1
ATOM 1725 N N . LYS B 1 59 ? 23.078 21.688 4.727 1 76.81 59 LYS B N 1
ATOM 1726 C CA . LYS B 1 59 ? 22.328 20.562 4.176 1 76.81 59 LYS B CA 1
ATOM 1727 C C . LYS B 1 59 ? 20.859 20.938 3.971 1 76.81 59 LYS B C 1
ATOM 1729 O O . LYS B 1 59 ? 20.047 20.828 4.895 1 76.81 59 LYS B O 1
ATOM 1734 N N . PRO B 1 60 ? 20.734 21.516 2.848 1 87.94 60 PRO B N 1
ATOM 1735 C CA . PRO B 1 60 ? 19.375 21.953 2.561 1 87.94 60 PRO B CA 1
ATOM 1736 C C . PRO B 1 60 ? 18.344 20.844 2.773 1 87.94 60 PRO B C 1
ATOM 1738 O O . PRO B 1 60 ? 18.672 19.672 2.66 1 87.94 60 PRO B O 1
ATOM 1741 N N . LEU B 1 61 ? 17.219 21.391 3.174 1 92.19 61 LEU B N 1
ATOM 1742 C CA . LEU B 1 61 ? 16.125 20.422 3.273 1 92.19 61 LEU B CA 1
ATOM 1743 C C . LEU B 1 61 ? 15.719 19.922 1.894 1 92.19 61 LEU B C 1
ATOM 1745 O O . LEU B 1 61 ? 15.734 20.672 0.92 1 92.19 61 LEU B O 1
ATOM 1749 N N . PRO B 1 62 ? 15.453 18.594 1.899 1 93.88 62 PRO B N 1
ATOM 1750 C CA . PRO B 1 62 ? 14.852 18.125 0.651 1 93.88 62 PRO B CA 1
ATOM 1751 C C . PRO B 1 62 ? 13.57 18.875 0.284 1 93.88 62 PRO B C 1
ATOM 1753 O O . PRO B 1 62 ? 13.047 19.641 1.098 1 93.88 62 PRO B O 1
ATOM 1756 N N . PRO B 1 63 ? 13.133 18.625 -0.962 1 95.25 63 PRO B N 1
ATOM 1757 C CA . PRO B 1 63 ? 11.875 19.281 -1.351 1 95.25 63 PRO B CA 1
ATOM 1758 C C . PRO B 1 63 ? 10.703 18.875 -0.459 1 95.25 63 PRO B C 1
ATOM 1760 O O . PRO B 1 63 ? 10.57 17.703 -0.103 1 95.25 63 PRO B O 1
ATOM 1763 N N . ASP B 1 64 ? 9.969 19.953 -0.123 1 96.06 64 ASP B N 1
ATOM 1764 C CA . ASP B 1 64 ? 8.797 19.75 0.728 1 96.06 64 ASP B CA 1
ATOM 1765 C C . ASP B 1 64 ? 7.645 19.141 -0.06 1 96.06 64 ASP B C 1
ATOM 1767 O O . ASP B 1 64 ? 7.055 19.797 -0.92 1 96.06 64 ASP B O 1
ATOM 1771 N N . PRO B 1 65 ? 7.348 17.891 0.288 1 95.38 65 PRO B N 1
ATOM 1772 C CA . PRO B 1 65 ? 6.277 17.25 -0.473 1 95.38 65 PRO B CA 1
ATOM 1773 C C . PRO B 1 65 ? 4.91 17.891 -0.239 1 95.38 65 PRO B C 1
ATOM 1775 O O . PRO B 1 65 ? 4.004 17.734 -1.062 1 95.38 65 PRO B O 1
ATOM 1778 N N . LEU B 1 66 ? 4.703 18.594 0.853 1 96.56 66 LEU B N 1
ATOM 1779 C CA . LEU B 1 66 ? 3.408 19.156 1.224 1 96.56 66 LEU B CA 1
ATOM 1780 C C . LEU B 1 66 ? 3.268 20.594 0.714 1 96.56 66 LEU B C 1
ATOM 1782 O O . LEU B 1 66 ? 2.186 21.172 0.79 1 96.56 66 LEU B O 1
ATOM 1786 N N . GLN B 1 67 ? 4.305 21.078 0.229 1 96.06 67 GLN B N 1
ATOM 1787 C CA . GLN B 1 67 ? 4.312 22.438 -0.305 1 96.06 67 GLN B CA 1
ATOM 1788 C C . GLN B 1 67 ? 3.738 23.422 0.704 1 96.06 67 GLN B C 1
ATOM 1790 O O . GLN B 1 67 ? 2.861 24.219 0.367 1 96.06 67 GLN B O 1
ATOM 1795 N N . LEU B 1 68 ? 4.305 23.359 1.871 1 96.56 68 LEU B N 1
ATOM 1796 C CA . LEU B 1 68 ? 3.832 24.188 2.969 1 96.56 68 LEU B CA 1
ATOM 1797 C C . LEU B 1 68 ? 4.242 25.641 2.756 1 96.56 68 LEU B C 1
ATOM 1799 O O . LEU B 1 68 ? 5.316 25.922 2.219 1 96.56 68 LEU B O 1
ATOM 1803 N N . PRO B 1 69 ? 3.373 26.562 3.189 1 95.81 69 PRO B N 1
ATOM 1804 C CA . PRO B 1 69 ? 3.76 27.969 3.139 1 95.81 69 PRO B CA 1
ATOM 1805 C C . PRO B 1 69 ? 4.859 28.312 4.141 1 95.81 69 PRO B C 1
ATOM 1807 O O . PRO B 1 69 ? 5.25 27.469 4.953 1 95.81 69 PRO B O 1
ATOM 1810 N N . THR B 1 70 ? 5.316 29.531 4.051 1 93.81 70 THR B N 1
ATOM 1811 C CA . THR B 1 70 ? 6.383 29.984 4.938 1 93.81 70 THR B CA 1
ATOM 1812 C C . THR B 1 70 ? 5.941 29.906 6.395 1 93.81 70 THR B C 1
ATOM 1814 O O . THR B 1 70 ? 6.684 29.406 7.25 1 93.81 70 THR B O 1
ATOM 1817 N N . VAL B 1 71 ? 4.734 30.438 6.633 1 95.25 71 VAL B N 1
ATOM 1818 C CA . VAL B 1 71 ? 4.168 30.344 7.977 1 95.25 71 VAL B CA 1
ATOM 1819 C C . VAL B 1 71 ? 3.26 29.109 8.07 1 95.25 71 VAL B C 1
ATOM 1821 O O . VAL B 1 71 ? 2.244 29.031 7.375 1 95.25 71 VAL B O 1
ATOM 1824 N N . VAL B 1 72 ? 3.697 28.203 8.922 1 95.56 72 VAL B N 1
ATOM 1825 C CA . VAL B 1 72 ? 2.945 26.953 9.062 1 95.56 72 VAL B CA 1
ATOM 1826 C C . VAL B 1 72 ? 2.086 27.016 10.32 1 95.56 72 VAL B C 1
ATOM 1828 O O . VAL B 1 72 ? 2.582 27.328 11.406 1 95.56 72 VAL B O 1
ATOM 1831 N N . THR B 1 73 ? 0.793 26.828 10.203 1 96.5 73 THR B N 1
ATOM 1832 C CA . THR B 1 73 ? -0.14 26.672 11.312 1 96.5 73 THR B CA 1
ATOM 1833 C C . THR B 1 73 ? -0.677 25.234 11.359 1 96.5 73 THR B C 1
ATOM 1835 O O . THR B 1 73 ? -0.504 24.469 10.406 1 96.5 73 THR B O 1
ATOM 1838 N N . VAL B 1 74 ? -1.259 24.875 12.391 1 95.94 74 VAL B N 1
ATOM 1839 C CA . VAL B 1 74 ? -1.863 23.547 12.531 1 95.94 74 VAL B CA 1
ATOM 1840 C C . VAL B 1 74 ? -2.906 23.344 11.438 1 95.94 74 VAL B C 1
ATOM 1842 O O . VAL B 1 74 ? -2.953 22.281 10.805 1 95.94 74 VAL B O 1
ATOM 1845 N N . GLU B 1 75 ? -3.678 24.328 11.18 1 95 75 GLU B N 1
ATOM 1846 C CA . GLU B 1 75 ? -4.758 24.25 10.203 1 95 75 GLU B CA 1
ATOM 1847 C C . GLU B 1 75 ? -4.207 24.062 8.789 1 95 75 GLU B C 1
ATOM 1849 O O . GLU B 1 75 ? -4.633 23.156 8.07 1 95 75 GLU B O 1
ATOM 1854 N N . ASN B 1 76 ? -3.273 24.875 8.422 1 95.62 76 ASN B N 1
ATOM 1855 C CA . ASN B 1 76 ? -2.783 24.75 7.047 1 95.62 76 ASN B CA 1
ATOM 1856 C C . ASN B 1 76 ? -1.918 23.516 6.867 1 95.62 76 ASN B C 1
ATOM 1858 O O . ASN B 1 76 ? -1.794 22.984 5.754 1 95.62 76 ASN B O 1
ATOM 1862 N N . PHE B 1 77 ? -1.265 23.078 8 1 97.44 77 PHE B N 1
ATOM 1863 C CA . PHE B 1 77 ? -0.55 21.812 7.926 1 97.44 77 PHE B CA 1
ATOM 1864 C C . PHE B 1 77 ? -1.511 20.672 7.633 1 97.44 77 PHE B C 1
ATOM 1866 O O . PHE B 1 77 ? -1.278 19.875 6.723 1 97.44 7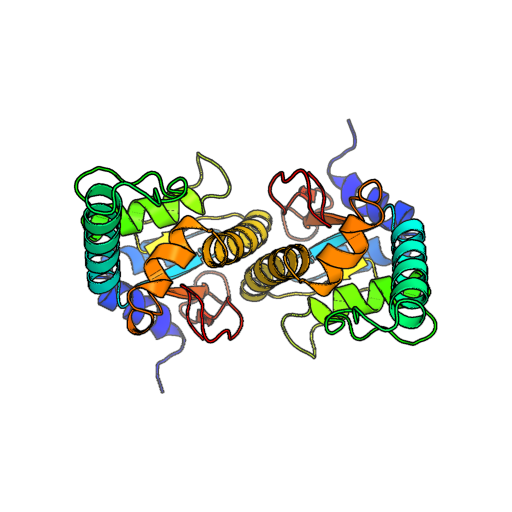7 PHE B O 1
ATOM 1873 N N . LYS B 1 78 ? -2.604 20.578 8.383 1 96.81 78 LYS B N 1
ATOM 1874 C CA . LYS B 1 78 ? -3.602 19.531 8.172 1 96.81 78 LYS B CA 1
ATOM 1875 C C . LYS B 1 78 ? -4.152 19.578 6.75 1 96.81 78 LYS B C 1
ATOM 1877 O O . LYS B 1 78 ? -4.285 18.547 6.098 1 96.81 78 LYS B O 1
ATOM 1882 N N . GLU B 1 79 ? -4.441 20.719 6.277 1 95.31 79 GLU B N 1
ATOM 1883 C CA . GLU B 1 79 ? -4.949 20.891 4.922 1 95.31 79 GLU B CA 1
ATOM 1884 C C . GLU B 1 79 ? -3.932 20.422 3.887 1 95.31 79 GLU B C 1
ATOM 1886 O O . GLU B 1 79 ? -4.293 19.766 2.904 1 95.31 79 GLU B O 1
ATOM 1891 N N . ALA B 1 80 ? -2.646 20.719 4.102 1 96.62 80 ALA B N 1
ATOM 1892 C CA . ALA B 1 80 ? -1.59 20.312 3.174 1 96.62 80 ALA B CA 1
ATOM 1893 C C . ALA B 1 80 ? -1.454 18.797 3.109 1 96.62 80 ALA B C 1
ATOM 1895 O O . ALA B 1 80 ? -1.271 18.234 2.029 1 96.62 80 ALA B O 1
ATOM 1896 N N . VAL B 1 81 ? -1.569 18.172 4.25 1 96.88 81 VAL B N 1
ATOM 1897 C CA . VAL B 1 81 ? -1.485 16.719 4.301 1 96.88 81 VAL B CA 1
ATOM 1898 C C . VAL B 1 81 ? -2.635 16.094 3.502 1 96.88 81 VAL B C 1
ATOM 1900 O O . VAL B 1 81 ? -2.42 15.227 2.66 1 96.88 81 VAL B O 1
ATOM 1903 N N . LEU B 1 82 ? -3.818 16.562 3.738 1 96.31 82 LEU B N 1
ATOM 1904 C CA . LEU B 1 82 ? -4.977 16.016 3.047 1 96.31 82 LEU B CA 1
ATOM 1905 C C . LEU B 1 82 ? -4.906 16.312 1.552 1 96.31 82 LEU B C 1
ATOM 1907 O O . LEU B 1 82 ? -5.254 15.453 0.732 1 96.31 82 LEU B O 1
ATOM 1911 N N . ASN B 1 83 ? -4.488 17.469 1.18 1 95.5 83 ASN B N 1
ATOM 1912 C CA . ASN B 1 83 ? -4.355 17.812 -0.232 1 95.5 83 ASN B CA 1
ATOM 1913 C C . ASN B 1 83 ? -3.328 16.922 -0.929 1 95.5 83 ASN B C 1
ATOM 1915 O O . ASN B 1 83 ? -3.502 16.562 -2.096 1 95.5 83 ASN B O 1
ATOM 1919 N N . TYR B 1 84 ? -2.24 16.641 -0.232 1 95.12 84 TYR B N 1
ATOM 1920 C CA . TYR B 1 84 ? -1.247 15.711 -0.768 1 95.12 84 TYR B CA 1
ATOM 1921 C C . TYR B 1 84 ? -1.859 14.336 -1.016 1 95.12 84 TYR B C 1
ATOM 1923 O O . TYR B 1 84 ? -1.555 13.688 -2.018 1 95.12 84 TYR B O 1
ATOM 1931 N N . LEU B 1 85 ? -2.758 13.891 -0.15 1 94.31 85 LEU B N 1
ATOM 1932 C CA . LEU B 1 85 ? -3.271 12.523 -0.157 1 94.31 85 LEU B CA 1
ATOM 1933 C C . LEU B 1 85 ? -4.434 12.383 -1.133 1 94.31 85 LEU B C 1
ATOM 1935 O O . LEU B 1 85 ? -4.816 11.273 -1.498 1 94.31 85 LEU B O 1
ATOM 1939 N N . LYS B 1 86 ? -4.934 13.5 -1.558 1 90.75 86 LYS B N 1
ATOM 1940 C CA . LYS B 1 86 ? -6.027 13.414 -2.521 1 90.75 86 LYS B CA 1
ATOM 1941 C C . LYS B 1 86 ? -5.641 12.562 -3.723 1 90.75 86 LYS B C 1
ATOM 1943 O O . LYS B 1 86 ? -4.578 12.758 -4.316 1 90.75 86 LYS B O 1
ATOM 1948 N N . PRO B 1 87 ? -6.516 11.633 -3.955 1 81 87 PRO B N 1
ATOM 1949 C CA . PRO B 1 87 ? -6.227 10.812 -5.133 1 81 87 PRO B CA 1
ATOM 1950 C C . PRO B 1 87 ? -6.336 11.602 -6.438 1 81 87 PRO B C 1
ATOM 1952 O O . PRO B 1 87 ? -5.574 11.352 -7.379 1 81 87 PRO B O 1
ATOM 1955 N N . GLN B 1 88 ? -7.371 12.43 -6.488 1 79.88 88 GLN B N 1
ATOM 1956 C CA . GLN B 1 88 ? -7.57 13.336 -7.613 1 79.88 88 GLN B CA 1
ATOM 1957 C C . GLN B 1 88 ? -7.68 14.781 -7.137 1 79.88 88 GLN B C 1
ATOM 1959 O O . GLN B 1 88 ? -8.047 15.039 -5.988 1 79.88 88 GLN B O 1
ATOM 1964 N N . GLU B 1 89 ? -7.344 15.664 -7.902 1 76.38 89 GLU B N 1
ATOM 1965 C CA . GLU B 1 89 ? -7.352 17.078 -7.551 1 76.38 89 GLU B CA 1
ATOM 1966 C C . GLU B 1 89 ? -8.742 17.531 -7.109 1 76.38 89 GLU B C 1
ATOM 1968 O O . GLU B 1 89 ? -8.875 18.328 -6.188 1 76.38 89 GLU B O 1
ATOM 1973 N N . ASP B 1 90 ? -9.789 16.891 -7.676 1 74.69 90 ASP B N 1
ATOM 1974 C CA . ASP B 1 90 ? -11.148 17.359 -7.406 1 74.69 90 ASP B CA 1
ATOM 1975 C C . ASP B 1 90 ? -11.789 16.547 -6.285 1 74.69 90 ASP B C 1
ATOM 1977 O O . ASP B 1 90 ? -12.969 16.734 -5.969 1 74.69 90 ASP B O 1
ATOM 1981 N N . SER B 1 91 ? -10.883 15.695 -5.766 1 77.25 91 SER B N 1
ATOM 1982 C CA . SER B 1 91 ? -11.422 14.938 -4.641 1 77.25 91 SER B CA 1
ATOM 1983 C C . SER B 1 91 ? -11.805 15.859 -3.486 1 77.25 91 SER B C 1
ATOM 1985 O O . SER B 1 91 ? -11.125 16.844 -3.223 1 77.25 91 SER B O 1
ATOM 1987 N N . GLY B 1 92 ? -12.922 15.547 -2.898 1 81.94 92 GLY B N 1
ATOM 1988 C CA . GLY B 1 92 ? -13.453 16.422 -1.864 1 81.94 92 GLY B CA 1
ATOM 1989 C C . GLY B 1 92 ? -12.867 16.141 -0.494 1 81.94 92 GLY B C 1
ATOM 1990 O O . GLY B 1 92 ? -12.266 15.094 -0.268 1 81.94 92 GLY B O 1
ATOM 1991 N N . LEU B 1 93 ? -12.891 17.109 0.224 1 92.5 93 LEU B N 1
ATOM 1992 C CA . LEU B 1 93 ? -12.562 17.062 1.645 1 92.5 93 LEU B CA 1
ATOM 1993 C C . LEU B 1 93 ? -13.766 17.438 2.498 1 92.5 93 LEU B C 1
ATOM 1995 O O . LEU B 1 93 ? -14.641 18.172 2.049 1 92.5 93 LEU B O 1
ATOM 1999 N N . LEU B 1 94 ? -13.898 16.828 3.623 1 94 94 LEU B N 1
ATOM 2000 C CA . LEU B 1 94 ? -14.805 17.312 4.66 1 94 94 LEU B CA 1
ATOM 2001 C C . LEU B 1 94 ? -14.039 17.812 5.875 1 94 94 LEU B C 1
ATOM 2003 O O . LEU B 1 94 ? -13.562 17 6.688 1 94 94 LEU B O 1
ATOM 2007 N N . GLY B 1 95 ? -13.914 19.172 5.938 1 94.12 95 GLY B N 1
ATOM 2008 C CA . GLY B 1 95 ? -13.039 19.734 6.953 1 94.12 95 GLY B CA 1
ATOM 2009 C C . GLY B 1 95 ? -11.594 19.328 6.785 1 94.12 95 GLY B C 1
ATOM 2010 O O . GLY B 1 95 ? -11.102 19.203 5.664 1 94.12 95 GLY B O 1
ATOM 2011 N N . THR B 1 96 ? -10.93 19.203 7.895 1 95.25 96 THR B N 1
ATOM 2012 C CA . THR B 1 96 ? -9.547 18.734 7.895 1 95.25 96 THR B CA 1
ATOM 2013 C C . THR B 1 96 ? -9.445 17.328 8.453 1 95.25 96 THR B C 1
ATOM 2015 O O . THR B 1 96 ? -8.344 16.844 8.734 1 95.25 96 THR B O 1
ATOM 2018 N N . SER B 1 97 ? -10.594 16.609 8.523 1 94.88 97 SER B N 1
ATOM 2019 C CA . SER B 1 97 ? -10.602 15.328 9.203 1 94.88 97 SER B CA 1
ATOM 2020 C C . SER B 1 97 ? -10.875 14.188 8.227 1 94.88 97 SER B C 1
ATOM 2022 O O . SER B 1 97 ? -10.594 13.023 8.531 1 94.88 97 SER B O 1
ATOM 2024 N N . CYS B 1 98 ? -11.445 14.562 7.105 1 95.19 98 CYS B N 1
ATOM 2025 C CA . CYS B 1 98 ? -11.922 13.461 6.277 1 95.19 98 CYS B CA 1
ATOM 2026 C C . CYS B 1 98 ? -11.484 13.633 4.828 1 95.19 98 CYS B C 1
ATOM 2028 O O . CYS B 1 98 ? -11.648 14.711 4.254 1 95.19 98 CYS B O 1
ATOM 2030 N N . LEU B 1 99 ? -11.047 12.609 4.281 1 95.12 99 LEU B N 1
ATOM 2031 C CA . LEU B 1 99 ? -10.75 12.508 2.855 1 95.12 99 LEU B CA 1
ATOM 2032 C C . LEU B 1 99 ? -11.805 11.68 2.135 1 95.12 99 LEU B C 1
ATOM 2034 O O . LEU B 1 99 ? -12.031 10.5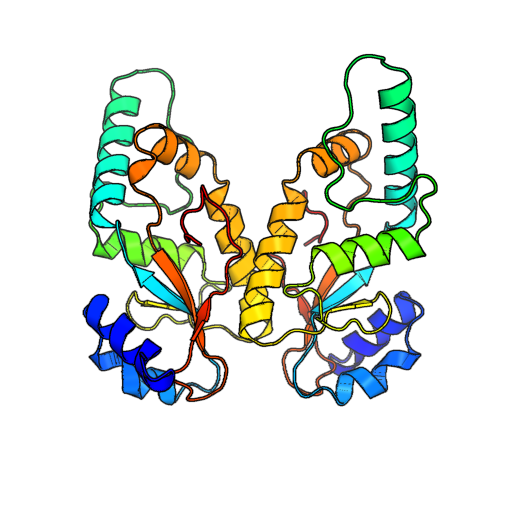16 2.473 1 95.12 99 LEU B O 1
ATOM 2038 N N . LEU B 1 100 ? -12.5 12.383 1.192 1 92.94 100 LEU B N 1
ATOM 2039 C CA . LEU B 1 100 ? -13.516 11.688 0.399 1 92.94 100 LEU B CA 1
ATOM 2040 C C . LEU B 1 100 ? -12.883 10.992 -0.799 1 92.94 100 LEU B C 1
ATOM 2042 O O . LEU B 1 100 ? -12.133 11.609 -1.562 1 92.94 100 LEU B O 1
ATOM 2046 N N . CYS B 1 101 ? -13.211 9.656 -0.888 1 87.69 101 CYS B N 1
ATOM 2047 C CA . CYS B 1 101 ? -12.633 8.867 -1.968 1 87.69 101 CYS B CA 1
ATOM 2048 C C . CYS B 1 101 ? -13.57 7.75 -2.396 1 87.69 101 CYS B C 1
ATOM 2050 O O . CYS B 1 101 ? -14.461 7.352 -1.636 1 87.69 101 CYS B O 1
ATOM 2052 N N . SER B 1 102 ? -13.422 7.434 -3.717 1 86.69 102 SER B N 1
ATOM 2053 C CA . SER B 1 102 ? -14.094 6.227 -4.195 1 86.69 102 SER B CA 1
ATOM 2054 C C . SER B 1 102 ? -13.398 4.973 -3.689 1 86.69 102 SER B C 1
ATOM 2056 O O . SER B 1 102 ? -12.328 5.051 -3.072 1 86.69 102 SER B O 1
ATOM 2058 N N . LEU B 1 103 ? -13.906 3.924 -4.051 1 84.12 103 LEU B N 1
ATOM 2059 C CA . LEU B 1 103 ? -13.352 2.662 -3.576 1 84.12 103 LEU B CA 1
ATOM 2060 C C . LEU B 1 103 ? -11.945 2.451 -4.125 1 84.12 103 LEU B C 1
ATOM 2062 O O . LEU B 1 103 ? -10.992 2.266 -3.361 1 84.12 103 LEU B O 1
ATOM 2066 N N . PRO B 1 104 ? -11.781 2.602 -5.352 1 87.69 104 PRO B N 1
ATOM 2067 C CA . PRO B 1 104 ? -10.422 2.443 -5.867 1 87.69 104 PRO B CA 1
ATOM 2068 C C . PRO B 1 104 ? -9.461 3.494 -5.316 1 87.69 104 PRO B C 1
ATOM 2070 O O . PRO B 1 104 ? -8.281 3.197 -5.082 1 87.69 104 PRO B O 1
ATOM 2073 N N . GLU B 1 105 ? -9.961 4.562 -5.09 1 90.94 105 GLU B N 1
ATOM 2074 C CA . GLU B 1 105 ? -9.109 5.648 -4.617 1 90.94 105 GLU B CA 1
ATOM 2075 C C . GLU B 1 105 ? -8.641 5.402 -3.188 1 90.94 105 GLU B C 1
ATOM 2077 O O . GLU B 1 105 ? -7.633 5.965 -2.754 1 90.94 105 GLU B O 1
ATOM 2082 N N . SER B 1 106 ? -9.445 4.605 -2.443 1 90.75 106 SER B N 1
ATOM 2083 C CA . SER B 1 106 ? -9.039 4.289 -1.076 1 90.75 106 SER B CA 1
ATOM 2084 C C . SER B 1 106 ? -7.691 3.58 -1.044 1 90.75 106 SER B C 1
ATOM 2086 O O . SER B 1 106 ? -6.891 3.799 -0.132 1 90.75 106 SER B O 1
ATOM 2088 N N . VAL B 1 107 ? -7.453 2.75 -2.021 1 93 107 VAL B N 1
ATOM 2089 C CA . VAL B 1 107 ? -6.164 2.068 -2.115 1 93 107 VAL B CA 1
ATOM 2090 C C . VAL B 1 107 ? -5.062 3.086 -2.404 1 93 107 VAL B C 1
ATOM 2092 O O . VAL B 1 107 ? -3.977 3.016 -1.823 1 93 107 VAL B O 1
ATOM 2095 N N . THR B 1 108 ? -5.379 4.023 -3.242 1 93.38 108 THR B N 1
ATOM 2096 C CA . THR B 1 108 ? -4.43 5.078 -3.586 1 93.38 108 THR B CA 1
ATOM 2097 C C . THR B 1 108 ? -4.055 5.895 -2.35 1 93.38 108 THR B C 1
ATOM 2099 O O . THR B 1 108 ? -2.895 6.27 -2.174 1 93.38 108 THR B O 1
ATOM 2102 N N . ASP B 1 109 ? -5.066 6.113 -1.558 1 93.56 109 ASP B N 1
ATOM 2103 C CA . ASP B 1 109 ? -4.832 6.844 -0.315 1 93.56 109 ASP B CA 1
ATOM 2104 C C . ASP B 1 109 ? -3.82 6.117 0.567 1 93.56 109 ASP B C 1
ATOM 2106 O O . ASP B 1 109 ? -2.916 6.742 1.126 1 93.56 109 ASP B O 1
ATOM 2110 N N . GLY B 1 110 ? -4.02 4.805 0.676 1 93.88 110 GLY B N 1
ATOM 2111 C CA . GLY B 1 110 ? -3.061 4.023 1.439 1 93.88 110 GLY B CA 1
ATOM 2112 C C . GLY B 1 110 ? -1.651 4.102 0.884 1 93.88 110 GLY B C 1
ATOM 2113 O O . GLY B 1 110 ? -0.689 4.258 1.639 1 93.88 110 GLY B O 1
ATOM 2114 N N . TYR B 1 111 ? -1.598 4.094 -0.387 1 94.44 111 TYR B N 1
ATOM 2115 C CA . TYR B 1 111 ? -0.317 4.18 -1.081 1 94.44 111 TYR B CA 1
ATOM 2116 C C . TYR B 1 111 ? 0.378 5.5 -0.781 1 94.44 111 TYR B C 1
ATOM 2118 O O . TYR B 1 111 ? 1.577 5.527 -0.494 1 94.44 111 TYR B O 1
ATOM 2126 N N . LYS B 1 112 ? -0.307 6.512 -0.813 1 94 112 LYS B N 1
ATOM 2127 C CA . LYS B 1 112 ? 0.248 7.844 -0.605 1 94 112 LYS B CA 1
ATOM 2128 C C . LYS B 1 112 ? 0.594 8.07 0.864 1 94 112 LYS B C 1
ATOM 2130 O O . LYS B 1 112 ? 1.55 8.789 1.178 1 94 112 LYS B O 1
ATOM 2135 N N . LEU B 1 113 ? -0.263 7.477 1.813 1 95.06 113 LEU B N 1
ATOM 2136 C CA . LEU B 1 113 ? 0.076 7.527 3.23 1 95.06 113 LEU B CA 1
ATOM 2137 C C . LEU B 1 113 ? 1.475 6.973 3.475 1 95.06 113 LEU B C 1
ATOM 2139 O O . LEU B 1 113 ? 2.291 7.609 4.148 1 95.06 113 LEU B O 1
ATOM 2143 N N . ARG B 1 114 ? 1.732 5.867 2.881 1 94.06 114 ARG B N 1
ATOM 2144 C CA . ARG B 1 114 ? 3.031 5.227 3.061 1 94.06 114 ARG B CA 1
ATOM 2145 C C . ARG B 1 114 ? 4.137 6.027 2.379 1 94.06 114 ARG B C 1
ATOM 2147 O O . ARG B 1 114 ? 5.254 6.117 2.891 1 94.06 114 ARG B O 1
ATOM 2154 N N . ALA B 1 115 ? 3.844 6.59 1.233 1 92.88 115 ALA B N 1
ATOM 2155 C CA . ALA B 1 115 ? 4.824 7.402 0.519 1 92.88 115 ALA B CA 1
ATOM 2156 C C . ALA B 1 115 ? 5.293 8.57 1.376 1 92.88 115 ALA B C 1
ATOM 2158 O O . ALA B 1 115 ? 6.477 8.93 1.361 1 92.88 115 ALA B O 1
ATOM 2159 N N . LEU B 1 116 ? 4.332 9.078 2.115 1 93.81 116 LEU B N 1
ATOM 2160 C CA . LEU B 1 116 ? 4.664 10.219 2.963 1 93.81 116 LEU B CA 1
ATOM 2161 C C . LEU B 1 116 ? 5.555 9.789 4.125 1 93.81 116 LEU B C 1
ATOM 2163 O O . LEU B 1 116 ? 6.434 10.547 4.551 1 93.81 116 LEU B O 1
ATOM 2167 N N . ASP B 1 117 ? 5.375 8.625 4.609 1 91.88 117 ASP B N 1
ATOM 2168 C CA . ASP B 1 117 ? 6.215 8.094 5.676 1 91.88 117 ASP B CA 1
ATOM 2169 C C . ASP B 1 117 ? 7.68 8.039 5.25 1 91.88 117 ASP B C 1
ATOM 2171 O O . ASP B 1 117 ? 8.578 8.234 6.074 1 91.88 117 ASP B O 1
ATOM 2175 N N . GLU B 1 118 ? 7.859 7.875 4.023 1 89.56 118 GLU B N 1
ATOM 2176 C CA . GLU B 1 118 ? 9.219 7.605 3.562 1 89.56 118 GLU B CA 1
ATOM 2177 C C . GLU B 1 118 ? 9.82 8.828 2.875 1 89.56 118 GLU B C 1
ATOM 2179 O O . GLU B 1 118 ? 10.969 8.797 2.434 1 89.56 118 GLU B O 1
ATOM 2184 N N . ASP B 1 119 ? 9.086 9.812 2.77 1 93.25 119 ASP B N 1
ATOM 2185 C CA . ASP B 1 119 ? 9.555 11.008 2.078 1 93.25 119 ASP B CA 1
ATOM 2186 C C . ASP B 1 119 ? 10.781 11.594 2.771 1 93.25 119 ASP B C 1
ATOM 2188 O O . ASP B 1 119 ? 10.789 11.758 3.994 1 93.25 119 ASP B O 1
ATOM 2192 N N . PRO B 1 120 ? 11.781 11.922 1.996 1 93.69 120 PRO B N 1
ATOM 2193 C CA . PRO B 1 120 ? 13.031 12.391 2.594 1 93.69 120 PRO B CA 1
ATOM 2194 C C . PRO B 1 120 ? 12.844 13.648 3.443 1 93.69 120 PRO B C 1
ATOM 2196 O O . PRO B 1 120 ? 13.531 13.82 4.453 1 93.69 120 PRO B O 1
ATOM 2199 N N . TRP B 1 121 ? 12.016 14.562 3.016 1 95.81 121 TRP B N 1
ATOM 2200 C CA . TRP B 1 121 ? 11.75 15.773 3.791 1 95.81 121 TRP B CA 1
ATOM 2201 C C . TRP B 1 121 ? 11.125 15.43 5.141 1 95.81 121 TRP B C 1
ATOM 2203 O O . TRP B 1 121 ? 11.547 15.945 6.176 1 95.81 121 TRP B O 1
ATOM 2213 N N . ILE B 1 122 ? 10.172 14.461 5.152 1 94.75 122 ILE B N 1
ATOM 2214 C CA . ILE B 1 122 ? 9.516 14.008 6.375 1 94.75 122 ILE B CA 1
ATOM 2215 C C . ILE B 1 122 ? 10.539 13.328 7.289 1 94.75 122 ILE B C 1
ATOM 2217 O O . ILE B 1 122 ? 10.562 13.578 8.492 1 94.75 122 ILE B O 1
ATOM 2221 N N . GLN B 1 123 ? 11.375 12.562 6.719 1 91.56 123 GLN B N 1
ATOM 2222 C CA . GLN B 1 123 ? 12.383 11.836 7.488 1 91.56 123 GLN B CA 1
ATOM 2223 C C . GLN B 1 123 ? 13.344 12.805 8.172 1 91.56 123 GLN B C 1
ATOM 2225 O O . GLN B 1 123 ? 13.781 12.555 9.305 1 91.56 123 GLN B O 1
ATOM 2230 N N . ARG B 1 124 ? 13.719 13.844 7.473 1 92.06 124 ARG B N 1
ATOM 2231 C CA . ARG B 1 124 ? 14.594 14.852 8.055 1 92.06 124 ARG B CA 1
ATOM 2232 C C . ARG B 1 124 ? 13.938 15.531 9.25 1 92.06 124 ARG B C 1
ATOM 2234 O O . ARG B 1 124 ? 14.594 15.781 10.266 1 92.06 124 ARG B O 1
ATOM 2241 N N . ILE B 1 125 ? 12.641 15.789 9.148 1 92.31 125 ILE B N 1
ATOM 2242 C CA . ILE B 1 125 ? 11.906 16.406 10.242 1 92.31 125 ILE B CA 1
ATOM 2243 C C . ILE B 1 125 ? 11.852 15.453 11.43 1 92.31 125 ILE B C 1
ATOM 2245 O O . ILE B 1 125 ? 12.078 15.859 12.578 1 92.31 125 ILE B O 1
ATOM 2249 N N . LEU B 1 126 ? 11.633 14.172 11.195 1 90.19 126 LEU B N 1
ATOM 2250 C CA . LEU B 1 126 ? 11.492 13.164 12.242 1 90.19 126 LEU B CA 1
ATOM 2251 C C . LEU B 1 126 ? 12.828 12.898 12.922 1 90.19 126 LEU B C 1
ATOM 2253 O O . LEU B 1 126 ? 12.859 12.461 14.078 1 90.19 126 LEU B O 1
ATOM 2257 N N . ALA B 1 127 ? 13.859 13.062 12.188 1 83.75 127 ALA B N 1
ATOM 2258 C CA . ALA B 1 127 ? 15.18 12.859 12.766 1 83.75 127 ALA B CA 1
ATOM 2259 C C . ALA B 1 127 ? 15.453 13.867 13.883 1 83.75 127 ALA B C 1
ATOM 2261 O O . ALA B 1 127 ? 16.203 13.578 14.82 1 83.75 127 ALA B O 1
ATOM 2262 N N . VAL B 1 128 ? 14.828 14.969 13.812 1 76.75 128 VAL B N 1
ATOM 2263 C CA . VAL B 1 128 ? 15.039 16.031 14.789 1 76.75 128 VAL B CA 1
ATOM 2264 C C . VAL B 1 128 ? 14.281 15.695 16.078 1 76.75 128 VAL B C 1
ATOM 2266 O O . VAL B 1 128 ? 14.797 15.906 17.172 1 76.75 128 VAL B O 1
ATOM 2269 N N . GLU B 1 129 ? 13.039 15.141 15.977 1 80.88 129 GLU B N 1
ATOM 2270 C CA . GLU B 1 129 ? 12.203 14.836 17.141 1 80.88 129 GLU B CA 1
ATOM 2271 C C . GLU B 1 129 ? 11.297 13.648 16.859 1 80.88 129 GLU B C 1
ATOM 2273 O O . GLU B 1 129 ? 10.117 13.82 16.531 1 80.88 129 GLU B O 1
ATOM 2278 N N . PRO B 1 130 ? 11.797 12.453 17.188 1 77.56 130 PRO B N 1
ATOM 2279 C CA . PRO B 1 130 ? 10.992 11.266 16.891 1 77.56 130 PRO B CA 1
ATOM 2280 C C . PRO B 1 130 ? 9.758 11.148 17.781 1 77.56 130 PRO B C 1
ATOM 2282 O O . PRO B 1 130 ? 8.805 10.438 17.438 1 77.56 130 PRO B O 1
ATOM 2285 N N . SER B 1 131 ? 9.758 11.797 18.906 1 83.56 131 SER B N 1
ATOM 2286 C CA . SER B 1 131 ? 8.672 11.664 19.875 1 83.56 131 SER B CA 1
ATOM 2287 C C . SER B 1 131 ? 7.414 12.383 19.406 1 83.56 131 SER B C 1
ATOM 2289 O O . SER B 1 131 ? 6.367 12.312 20.047 1 83.56 131 SER B O 1
ATOM 2291 N N . ILE B 1 132 ? 7.496 12.914 18.234 1 88.94 132 ILE B N 1
ATOM 2292 C CA . ILE B 1 132 ? 6.395 13.719 17.719 1 88.94 132 ILE B CA 1
ATOM 2293 C C . ILE B 1 132 ? 5.398 12.828 16.984 1 88.94 132 ILE B C 1
ATOM 2295 O O . ILE B 1 132 ? 4.359 13.297 16.516 1 88.94 132 ILE B O 1
ATOM 2299 N 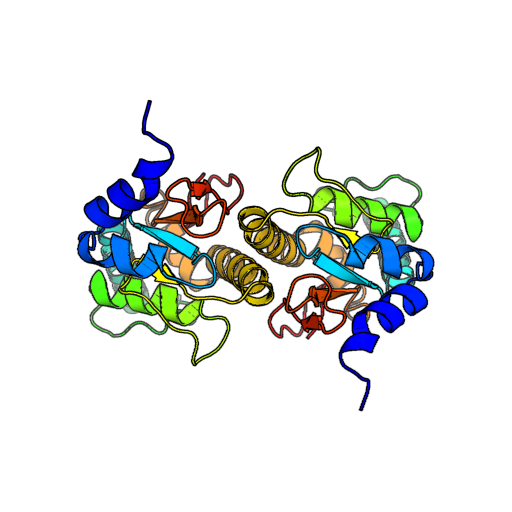N . LEU B 1 133 ? 5.738 11.531 16.969 1 89.88 133 LEU B N 1
ATOM 2300 C CA . LEU B 1 133 ? 4.875 10.594 16.266 1 89.88 133 LEU B CA 1
ATOM 2301 C C . LEU B 1 133 ? 3.871 9.953 17.219 1 89.88 133 LEU B C 1
ATOM 2303 O O . LEU B 1 133 ? 4.145 9.82 18.406 1 89.88 133 LEU B O 1
ATOM 2307 N N . PRO B 1 134 ? 2.621 9.664 16.703 1 93.69 134 PRO B N 1
ATOM 2308 C CA . PRO B 1 134 ? 2.105 9.906 15.359 1 93.69 134 PRO B CA 1
ATOM 2309 C C . PRO B 1 134 ? 1.459 11.289 15.219 1 93.69 134 PRO B C 1
ATOM 2311 O O . PRO B 1 134 ? 1.006 11.867 16.219 1 93.69 134 PRO B O 1
ATOM 2314 N N . ILE B 1 135 ? 1.394 11.781 14.055 1 94.81 135 ILE B N 1
ATOM 2315 C CA . ILE B 1 135 ? 0.685 13.039 13.859 1 94.81 135 ILE B CA 1
ATOM 2316 C C . ILE B 1 135 ? -0.811 12.773 13.703 1 94.81 135 ILE B C 1
ATOM 2318 O O . ILE B 1 135 ? -1.632 13.672 13.891 1 94.81 135 ILE B O 1
ATOM 2322 N N . ALA B 1 136 ? -1.104 11.586 13.281 1 96 136 ALA B N 1
ATOM 2323 C CA . ALA B 1 136 ? -2.504 11.18 13.18 1 96 136 ALA B CA 1
ATOM 2324 C C . ALA B 1 136 ? -2.639 9.664 13.148 1 96 136 ALA B C 1
ATOM 2326 O O . ALA B 1 136 ? -1.738 8.961 12.672 1 96 136 ALA B O 1
ATOM 2327 N N . ARG B 1 137 ? -3.703 9.211 13.672 1 95.31 137 ARG B N 1
ATOM 2328 C CA . ARG B 1 137 ? -4.18 7.867 13.344 1 95.31 137 ARG B CA 1
ATOM 2329 C C . ARG B 1 137 ? -5.254 7.918 12.266 1 95.31 137 ARG B C 1
ATOM 2331 O O . ARG B 1 137 ? -6.102 8.812 12.266 1 95.31 137 ARG B O 1
ATOM 2338 N N . VAL B 1 138 ? -5.215 6.938 11.414 1 96.12 138 VAL B N 1
ATOM 2339 C CA . VAL B 1 138 ? -6.086 6.984 10.25 1 96.12 138 VAL B CA 1
ATOM 2340 C C . VAL B 1 138 ? -7.059 5.809 10.281 1 96.12 138 VAL B C 1
ATOM 2342 O O . VAL B 1 138 ? -6.652 4.664 10.484 1 96.12 138 VAL B O 1
ATOM 2345 N N . TYR B 1 139 ? -8.344 6.207 10.07 1 94.75 139 TYR B N 1
ATOM 2346 C CA . TYR B 1 139 ? -9.414 5.23 10.195 1 94.75 139 TYR B CA 1
ATOM 2347 C C . TYR B 1 139 ? -10.32 5.258 8.969 1 94.75 139 TYR B C 1
ATOM 2349 O O . TYR B 1 139 ? -10.297 6.211 8.188 1 94.75 139 TYR B O 1
ATOM 2357 N N . MET B 1 140 ? -11.039 4.168 8.844 1 94 140 MET B N 1
ATOM 2358 C CA . MET B 1 140 ? -12.156 4.121 7.906 1 94 140 MET B CA 1
ATOM 2359 C C . MET B 1 140 ? -13.344 3.379 8.508 1 94 140 MET B C 1
ATOM 2361 O O . MET B 1 140 ? -13.172 2.363 9.188 1 94 140 MET B O 1
ATOM 2365 N N . PRO B 1 141 ? -14.531 4.004 8.273 1 91.12 141 PRO B N 1
ATOM 2366 C CA . PRO B 1 141 ? -15.719 3.289 8.742 1 91.12 141 PRO B CA 1
ATOM 2367 C C . PRO B 1 141 ? -15.844 1.889 8.141 1 91.12 141 PRO B C 1
ATOM 2369 O O . PRO B 1 141 ? -15.516 1.685 6.973 1 91.12 141 PRO B O 1
ATOM 2372 N N . ARG B 1 142 ? -16.312 0.965 8.891 1 87 142 ARG B N 1
ATOM 2373 C CA . ARG B 1 142 ? -16.438 -0.434 8.5 1 87 142 ARG B CA 1
ATOM 2374 C C . ARG B 1 142 ? -17.484 -0.599 7.391 1 87 142 ARG B C 1
ATOM 2376 O O . ARG B 1 142 ? -17.469 -1.596 6.668 1 87 142 ARG B O 1
ATOM 2383 N N . GLY B 1 143 ? -18.297 0.386 7.297 1 82.12 143 GLY B N 1
ATOM 2384 C CA . GLY B 1 143 ? -19.344 0.36 6.301 1 82.12 143 GLY B CA 1
ATOM 2385 C C . GLY B 1 143 ? -20.016 1.707 6.105 1 82.12 143 GLY B C 1
ATOM 2386 O O . GLY B 1 143 ? -19.641 2.689 6.75 1 82.12 143 GLY B O 1
ATOM 2387 N N . LEU B 1 144 ? -20.938 1.546 5.254 1 80.75 144 LEU B N 1
ATOM 2388 C CA . LEU B 1 144 ? -21.719 2.756 5.027 1 80.75 144 LEU B CA 1
ATOM 2389 C C . LEU B 1 144 ? -22.5 3.129 6.273 1 80.75 144 LEU B C 1
ATOM 2391 O O . LEU B 1 144 ? -23.078 2.26 6.938 1 80.75 144 LEU B O 1
ATOM 2395 N N . ARG B 1 145 ? -22.516 4.383 6.648 1 81.88 145 ARG B N 1
ATOM 2396 C CA . ARG B 1 145 ? -23.281 4.957 7.746 1 81.88 145 ARG B CA 1
ATOM 2397 C C . ARG B 1 145 ? -22.891 4.332 9.078 1 81.88 145 ARG B C 1
ATOM 2399 O O . ARG B 1 145 ? -23.719 4.219 9.984 1 81.88 145 ARG B O 1
ATOM 2406 N N . SER B 1 146 ? -21.797 3.826 9.094 1 84.62 146 SER B N 1
ATOM 2407 C CA . SER B 1 146 ? -21.281 3.236 10.336 1 84.62 146 SER B CA 1
ATOM 2408 C C . SER B 1 146 ? -20.391 4.219 11.086 1 84.62 146 SER B C 1
ATOM 2410 O O . SER B 1 146 ? -19.578 4.914 10.484 1 84.62 146 SER B O 1
ATOM 2412 N N . GLY B 1 147 ? -20.609 4.18 12.359 1 86.56 147 GLY B N 1
ATOM 2413 C CA . GLY B 1 147 ? -19.734 4.961 13.211 1 86.56 147 GLY B CA 1
ATOM 2414 C C . GLY B 1 147 ? -18.547 4.164 13.734 1 86.56 147 GLY B C 1
ATOM 2415 O O . GLY B 1 147 ? -17.625 4.734 14.328 1 86.56 147 GLY B O 1
ATOM 2416 N N . ALA B 1 148 ? -18.641 2.854 13.461 1 90.12 148 ALA B N 1
ATOM 2417 C CA . ALA B 1 148 ? -17.531 1.995 13.844 1 90.12 148 ALA B CA 1
ATOM 2418 C C . ALA B 1 148 ? -16.391 2.094 12.836 1 90.12 148 ALA B C 1
ATOM 2420 O O . ALA B 1 148 ? -16.625 2.037 11.625 1 90.12 148 ALA B O 1
ATOM 2421 N N . LEU B 1 149 ? -15.172 2.236 13.461 1 93 149 LEU B N 1
ATOM 2422 C CA . LEU B 1 149 ? -14.016 2.512 12.609 1 93 149 LEU B CA 1
ATOM 2423 C C . LEU B 1 149 ? -12.961 1.423 12.758 1 93 149 LEU B C 1
ATOM 2425 O O . LEU B 1 149 ? -12.852 0.798 13.82 1 93 149 LEU B O 1
ATOM 2429 N N . ASP B 1 150 ? -12.336 1.238 11.672 1 92.06 150 ASP B N 1
ATOM 2430 C CA . ASP B 1 150 ? -11.141 0.401 11.734 1 92.06 150 ASP B CA 1
ATOM 2431 C C . ASP B 1 150 ? -9.891 1.2 11.367 1 92.06 150 ASP B C 1
ATOM 2433 O O . ASP B 1 150 ? -9.922 2.043 10.469 1 92.06 150 ASP B O 1
ATOM 2437 N N . LEU B 1 151 ? -8.797 0.835 12.109 1 93 151 LEU B N 1
ATOM 2438 C CA . LEU B 1 151 ? -7.496 1.385 11.742 1 93 151 LEU B CA 1
ATOM 2439 C C . LEU B 1 151 ? -7.043 0.854 10.391 1 93 151 LEU B C 1
ATOM 2441 O O . LEU B 1 151 ? -7.188 -0.336 10.102 1 93 151 LEU B O 1
ATOM 2445 N N . VAL B 1 152 ? -6.508 1.811 9.492 1 91.38 152 VAL B N 1
ATOM 2446 C CA . VAL B 1 152 ? -6.246 1.376 8.125 1 91.38 152 VAL B CA 1
ATOM 2447 C C . VAL B 1 152 ? -4.742 1.243 7.906 1 91.38 152 VAL B C 1
ATOM 2449 O O . VAL B 1 152 ? -4.305 0.721 6.879 1 91.38 152 VAL B O 1
ATOM 2452 N N . THR B 1 153 ? -3.92 1.721 8.703 1 87.75 153 THR B N 1
ATOM 2453 C CA . THR B 1 153 ? -2.477 1.574 8.547 1 87.75 153 THR B CA 1
ATOM 2454 C C . THR B 1 153 ? -1.944 0.457 9.438 1 87.75 153 THR B C 1
ATOM 2456 O O . THR B 1 153 ? -2.385 0.304 10.578 1 87.75 153 THR B O 1
ATOM 2459 N N . PRO B 1 154 ? -1.09 -0.279 8.867 1 81.5 154 PRO B N 1
ATOM 2460 C CA . PRO B 1 154 ? -0.503 -1.333 9.695 1 81.5 154 PRO B CA 1
ATOM 2461 C C . PRO B 1 154 ? 0.327 -0.78 10.852 1 81.5 154 PRO B C 1
ATOM 2463 O O . PRO B 1 154 ? 0.67 0.405 10.859 1 81.5 154 PRO B O 1
ATOM 2466 N N . HIS B 1 155 ? 0.555 -1.651 11.617 1 75.38 155 HIS B N 1
ATOM 2467 C CA . HIS B 1 155 ? 1.335 -1.266 12.789 1 75.38 155 HIS B CA 1
ATOM 2468 C C . HIS B 1 155 ? 2.793 -1.013 12.422 1 75.38 155 HIS B C 1
ATOM 2470 O O . HIS B 1 155 ? 3.484 -1.919 11.945 1 75.38 155 HIS B O 1
ATOM 2476 N N . GLN B 1 156 ? 3.143 0.159 12.508 1 76.62 156 GLN B N 1
ATOM 2477 C CA . GLN B 1 156 ? 4.531 0.574 12.328 1 76.62 156 GLN B CA 1
ATOM 2478 C C . GLN B 1 156 ? 4.949 1.559 13.422 1 76.62 156 GLN B C 1
ATOM 2480 O O . GLN B 1 156 ? 4.234 2.52 13.703 1 76.62 156 GLN B O 1
ATOM 2485 N N . LEU B 1 157 ? 6.051 1.387 13.969 1 69.56 157 LEU B N 1
ATOM 2486 C CA . LEU B 1 157 ? 6.508 2.186 15.102 1 69.56 157 LEU B CA 1
ATOM 2487 C C . LEU B 1 157 ? 6.891 3.594 14.656 1 69.56 157 LEU B C 1
ATOM 2489 O O . LEU B 1 157 ? 6.645 4.566 15.375 1 69.56 157 LEU B O 1
ATOM 2493 N N . ILE B 1 158 ? 7.504 3.617 13.5 1 81.12 158 ILE B N 1
ATOM 2494 C CA . ILE B 1 158 ? 7.957 4.926 13.031 1 81.12 158 ILE B CA 1
ATOM 2495 C C . ILE B 1 158 ? 7.152 5.34 11.805 1 81.12 158 ILE B C 1
ATOM 2497 O O . ILE B 1 158 ? 7.598 5.145 10.672 1 81.12 158 ILE B O 1
ATOM 2501 N N . SER B 1 159 ? 5.938 5.727 12.07 1 90.19 159 SER B N 1
ATOM 2502 C CA . SER B 1 159 ? 5.043 6.172 11.008 1 90.19 159 SER B CA 1
ATOM 2503 C C . SER B 1 159 ? 4.281 7.43 11.414 1 90.19 159 SER B C 1
ATOM 2505 O O . SER B 1 159 ? 3.908 7.582 12.578 1 90.19 159 SER B O 1
ATOM 2507 N N . LEU B 1 160 ? 4.051 8.234 10.469 1 94.56 160 LEU B N 1
ATOM 2508 C CA . LEU B 1 160 ? 3.252 9.438 10.688 1 94.56 160 LEU B CA 1
ATOM 2509 C C . LEU B 1 160 ? 1.846 9.078 11.156 1 94.56 160 LEU B C 1
ATOM 2511 O O . LEU B 1 160 ? 1.151 9.914 11.742 1 94.56 160 LEU B O 1
ATOM 2515 N N . TRP B 1 161 ? 1.484 7.766 10.969 1 94.5 161 TRP B N 1
ATOM 2516 C CA . TRP B 1 161 ? 0.07 7.422 11.078 1 94.5 161 TRP B CA 1
ATOM 2517 C C . TRP B 1 161 ? -0.176 6.504 12.273 1 94.5 161 TRP B C 1
ATOM 2519 O O . TRP B 1 161 ? -1.316 6.117 12.539 1 94.5 161 TRP B O 1
ATOM 2529 N N . GLY B 1 162 ? 0.846 6.215 13 1 83.31 162 GLY B N 1
ATOM 2530 C CA . GLY B 1 162 ? 0.751 5.504 14.258 1 83.31 162 GLY B CA 1
ATOM 2531 C C . GLY B 1 162 ? 0.352 4.047 14.102 1 83.31 162 GLY B C 1
ATOM 2532 O O . GLY B 1 162 ? 0.31 3.533 12.977 1 83.31 162 GLY B O 1
ATOM 2533 N N . TYR B 1 163 ? 0.262 3.27 15.195 1 72.69 163 TYR B N 1
ATOM 2534 C CA . TYR B 1 163 ? -0.17 1.882 15.312 1 72.69 163 TYR B CA 1
ATOM 2535 C C . TYR B 1 163 ? -1.409 1.766 16.188 1 72.69 163 TYR B C 1
ATOM 2537 O O . TYR B 1 163 ? -1.656 2.621 17.047 1 72.69 163 TYR B O 1
#

Foldseek 3Di:
DPDLQCQQLVQCVLVVRNVCLVVQLPDPFKWKFKRFDLLVVLLVLLVVLCVVLVVVVPDHQDDDLLPADPDDDSQSVLVSVQCSLALDNPFDDDRSTTTDDDPVSVVSSVVSQVVQLVDRNNVSSCVSPVVSPQRIAIWIAPDRSGSRIDGDDDADPRGNHHD/DQPLQCQQQVQCVQVVRNVCLVVQLPDPFKWKFKRFDLLVVLLVLLVVLCVVLVVVVPDHADDDLLPADPDDDSQSVLVSVLCSLALDNPFDDDRSTTTDDDPVSVVSSLVSQVVCLPDRNNVSSCVSPVVSPARIAMWIAPDRSGSRIDGDDDADPRGNHHD

Solvent-accessible surface area (backbone atoms only — not comparable to full-atom values): 17223 Å² total; per-residue (Å²): 125,83,51,47,60,42,45,47,51,51,37,27,43,77,65,72,44,47,83,48,50,66,62,60,45,64,40,95,49,52,38,42,35,47,38,66,60,36,41,64,57,44,52,49,37,48,52,48,45,53,53,44,27,64,66,53,78,61,52,68,73,56,73,61,84,50,66,72,61,92,79,76,46,64,70,58,47,40,43,28,53,51,61,64,41,40,76,43,89,81,45,50,63,54,80,74,37,29,43,48,45,56,69,29,37,35,19,25,31,18,24,42,54,40,48,52,50,66,29,65,37,50,43,54,38,38,71,75,44,62,81,40,56,31,32,22,39,43,28,18,28,70,38,73,63,40,28,27,63,34,75,26,58,67,78,36,92,87,28,54,43,27,103,127,84,52,47,58,42,46,46,51,53,39,27,44,75,64,74,45,48,85,47,50,68,60,58,46,66,39,96,51,54,37,43,34,48,36,70,60,34,41,65,56,42,53,51,38,47,54,51,46,52,50,46,30,67,66,55,78,60,60,67,72,55,75,61,86,52,64,71,60,94,80,75,47,63,66,60,46,42,45,28,53,53,60,61,40,42,74,45,91,82,45,51,63,54,81,76,38,30,44,48,45,56,66,27,38,35,19,24,33,17,24,43,56,41,49,51,52,65,30,66,34,51,44,57,38,40,70,75,48,64,83,38,57,30,34,23,39,43,27,17,30,71,38,73,62,41,28,28,64,33,76,24,59,65,78,38,93,88,28,54,45,30,104

Secondary structure (DSSP, 8-state):
---TTHHHHHHHHHTT-GGGHHHHHT-SSPPEEEEE-THHHHHHHHHHHHHHHHHSSS-PPPP-TT---SS--HHHHHHHHHHHH-SSTT--EETTTEE---HHHHHHHHHHHHHHHT-HHHHHHHHH-GGG--SEEEEEESSTT---EEE-S---SS-TT--/---TTHHHHHHHHHTT-GGGHHHHHT-SSPPEEEEE-THHHHHHHHHHHHHHHHHSSS-PPPP-TT---SS--HHHHHHHHHHHH-SSTT--EETTTEE---HHHHHHHHHHHHHHHH-HHHHHHHHH-GGG--SEEEEEESSTT---EEE-S---SS-TT--